Protein AF-A0A4Q3VPM2-F1 (afdb_monomer)

Radius of gyration: 25.71 Å; Cα contacts (8 Å, |Δi|>4): 89; chains: 1; bounding box: 52×63×70 Å

Mean predicted aligned error: 18.0 Å

Sequence (178 aa):
MMRRLIILLISFMPALHLSAQALEKSLLWKISGNGLPKPSYIYGTVHAACEVSLEPGTNNAIGQTDRLYLELDMDDPNMQSTLMAGMNMKDGKTMQQLVSPEDFTIAEIGWIGEKANRAVSTDFWERPTPKRASNNGHAPREVWDLVKAACKRADISLSEMARRAGEHVPAEGYNPHT

pLDDT: mean 70.25, std 16.49, range [37.97, 95.5]

Foldseek 3Di:
DVVVVVVVVVVPPPPPPPPPPPDPDAQKDWADDPPDPDIDIGGHDDDPPDDDDDDPVVVVNVVVDPDDDHPADPVPPCRVVVVVVVPADPPNDDVPNVDDPVVVLLVLCALLSLLLCQLPDPCNVVDDDPDHDDDDDDRDPVSVVVLVVVCVVVVHDPQVSCVSSVHDADPVGDDPVD

Nearest PDB structures (foldseek):
  8qem-assembly1_S  TM=1.731E-01  e=5.626E+00  Staphylococcus phage 812
  7pub-assembly1_DA  TM=1.486E-01  e=8.702E+00  Trypanosoma brucei brucei

Structure (mmCIF, N/CA/C/O backbone):
data_AF-A0A4Q3VPM2-F1
#
_entry.id   AF-A0A4Q3VPM2-F1
#
loop_
_atom_site.group_PDB
_atom_site.id
_atom_site.type_symbol
_atom_site.label_atom_id
_atom_site.label_alt_id
_atom_site.label_comp_id
_atom_site.label_asym_id
_atom_site.label_entity_id
_atom_site.label_seq_id
_atom_site.pdbx_PDB_ins_code
_atom_site.Cartn_x
_atom_site.Cartn_y
_atom_site.Cartn_z
_atom_site.occupancy
_atom_site.B_iso_or_equiv
_atom_site.auth_seq_id
_atom_site.auth_comp_id
_atom_site.auth_asym_id
_atom_site.auth_atom_id
_atom_site.pdbx_PDB_model_num
ATOM 1 N N . MET A 1 1 ? -3.427 50.548 41.165 1.00 60.59 1 MET A N 1
ATOM 2 C CA . MET A 1 1 ? -2.818 49.220 41.419 1.00 60.59 1 MET A CA 1
ATOM 3 C C . MET A 1 1 ? -3.363 48.120 40.501 1.00 60.59 1 MET A C 1
ATOM 5 O O . MET A 1 1 ? -2.560 47.440 39.881 1.00 60.59 1 MET A O 1
ATOM 9 N N . MET A 1 2 ? -4.684 47.998 40.314 1.00 59.81 2 MET A N 1
ATOM 10 C CA . MET A 1 2 ? -5.317 46.926 39.512 1.00 59.81 2 MET A CA 1
ATOM 11 C C . MET A 1 2 ? -4.882 46.844 38.032 1.00 59.81 2 MET A C 1
ATOM 13 O O . MET A 1 2 ? -4.703 45.752 37.508 1.00 59.81 2 MET A O 1
ATOM 17 N N . ARG A 1 3 ? -4.597 47.975 37.369 1.00 54.88 3 ARG A N 1
ATOM 18 C CA . ARG A 1 3 ? -4.106 48.003 35.972 1.00 54.88 3 ARG A CA 1
ATOM 19 C C . ARG A 1 3 ? -2.723 47.357 35.778 1.00 54.88 3 ARG A C 1
ATOM 21 O O . ARG A 1 3 ? -2.449 46.838 34.705 1.00 54.88 3 ARG A O 1
ATOM 28 N N . ARG A 1 4 ? -1.867 47.371 36.811 1.00 57.16 4 ARG A N 1
ATOM 29 C CA . ARG A 1 4 ? -0.537 46.732 36.774 1.00 57.16 4 ARG A CA 1
ATOM 30 C C . ARG A 1 4 ? -0.622 45.219 37.007 1.00 57.16 4 ARG A C 1
ATOM 32 O O . ARG A 1 4 ? 0.198 44.500 36.456 1.00 57.16 4 ARG A O 1
ATOM 39 N N . LEU A 1 5 ? -1.636 44.742 37.742 1.00 60.94 5 LEU A N 1
ATOM 40 C CA . LEU A 1 5 ? -1.889 43.306 37.922 1.00 60.94 5 LEU A CA 1
ATOM 41 C C . LEU A 1 5 ? -2.396 42.631 36.640 1.00 60.94 5 LEU A C 1
ATOM 43 O O . LEU A 1 5 ? -1.989 41.513 36.355 1.00 60.94 5 LEU A O 1
ATOM 47 N N . ILE A 1 6 ? -3.228 43.309 35.843 1.00 65.38 6 ILE A N 1
ATOM 48 C CA . ILE A 1 6 ? -3.757 42.750 34.584 1.00 65.38 6 ILE A CA 1
ATOM 49 C C . ILE A 1 6 ? -2.634 42.534 33.556 1.00 65.38 6 ILE A C 1
ATOM 51 O O . ILE A 1 6 ? -2.590 41.500 32.898 1.00 65.38 6 ILE A O 1
ATOM 55 N N . ILE A 1 7 ? -1.685 43.471 33.460 1.00 65.50 7 ILE A N 1
ATOM 56 C CA . ILE A 1 7 ? -0.528 43.351 32.556 1.00 65.50 7 ILE A CA 1
ATOM 57 C C . ILE A 1 7 ? 0.388 42.194 32.990 1.00 65.50 7 ILE A C 1
ATOM 59 O O . ILE A 1 7 ? 0.900 41.464 32.147 1.00 65.50 7 ILE A O 1
ATOM 63 N N . LEU A 1 8 ? 0.537 41.978 34.301 1.00 62.38 8 LEU A N 1
ATOM 64 C CA . LEU A 1 8 ? 1.325 40.875 34.860 1.00 62.38 8 LEU A CA 1
ATOM 65 C C . LEU A 1 8 ? 0.671 39.503 34.612 1.00 62.38 8 LEU A C 1
ATOM 67 O O . LEU A 1 8 ? 1.372 38.540 34.323 1.00 62.38 8 LEU A O 1
ATOM 71 N N . LEU A 1 9 ? -0.663 39.429 34.651 1.00 61.06 9 LEU A N 1
ATOM 72 C CA . LEU A 1 9 ? -1.438 38.217 34.353 1.00 61.06 9 LEU A CA 1
ATOM 73 C C . LEU A 1 9 ? -1.416 37.838 32.864 1.00 61.06 9 LEU A C 1
ATOM 75 O O . LEU A 1 9 ? -1.340 36.657 32.544 1.00 61.06 9 LEU A O 1
ATOM 79 N N . ILE A 1 10 ? -1.425 38.819 31.957 1.00 63.47 10 ILE A N 1
ATOM 80 C CA . ILE A 1 10 ? -1.312 38.575 3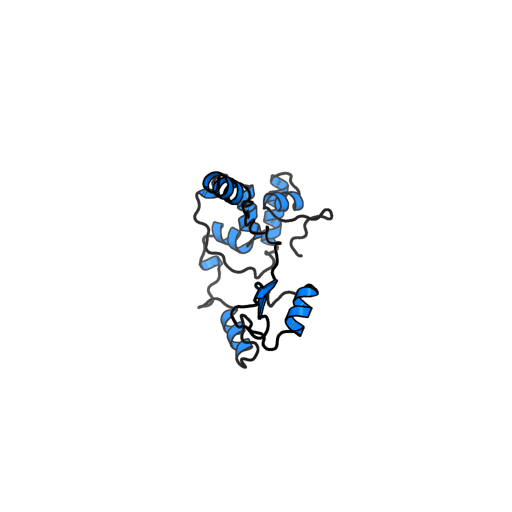0.508 1.00 63.47 10 ILE A CA 1
ATOM 81 C C . ILE A 1 10 ? 0.131 38.209 30.128 1.00 63.47 10 ILE A C 1
ATOM 83 O O . ILE A 1 10 ? 0.347 37.363 29.266 1.00 63.47 10 ILE A O 1
ATOM 87 N N . SER A 1 11 ? 1.126 38.778 30.818 1.00 61.31 11 SER A N 1
ATOM 88 C CA . SER A 1 11 ? 2.545 38.442 30.625 1.00 61.31 11 SER A CA 1
ATOM 89 C C . SER A 1 11 ? 2.927 37.045 31.132 1.00 61.31 11 SER A C 1
ATOM 91 O O . SER A 1 11 ? 3.987 36.549 30.755 1.00 61.31 11 SER A O 1
ATOM 93 N N . PHE A 1 12 ? 2.107 36.427 31.988 1.00 58.53 12 PHE A N 1
ATOM 94 C CA . PHE A 1 12 ? 2.332 35.079 32.519 1.00 58.53 12 PHE A CA 1
ATOM 95 C C . PHE A 1 12 ? 1.491 34.013 31.806 1.00 58.53 12 PHE A C 1
ATOM 97 O O . PHE A 1 12 ? 1.414 32.882 32.276 1.00 58.53 12 PHE A O 1
ATOM 104 N N . MET A 1 13 ? 0.844 34.350 30.685 1.00 63.91 13 MET A N 1
ATOM 105 C CA . MET A 1 13 ? 0.202 33.359 29.830 1.00 63.91 13 MET A CA 1
ATOM 106 C C . MET A 1 13 ? 1.310 32.723 28.976 1.00 63.91 13 MET A C 1
ATOM 108 O O . MET A 1 13 ? 1.825 33.389 28.074 1.00 63.91 13 MET A O 1
ATOM 112 N N . PRO A 1 14 ? 1.752 31.482 29.261 1.00 61.66 14 PRO A N 1
ATOM 113 C CA . PRO A 1 14 ? 2.753 30.851 28.423 1.00 61.66 14 PRO A CA 1
ATOM 114 C C . PRO A 1 14 ? 2.133 30.705 27.039 1.00 61.66 14 PRO A C 1
ATOM 116 O O . PRO A 1 14 ? 1.008 30.216 26.911 1.00 61.66 14 PRO A O 1
ATOM 119 N N . ALA A 1 15 ? 2.852 31.154 26.012 1.00 63.66 15 ALA A N 1
ATOM 120 C CA . ALA A 1 15 ? 2.525 30.833 24.638 1.00 63.66 15 ALA A CA 1
ATOM 121 C C . ALA A 1 15 ? 2.447 29.306 24.546 1.00 63.66 15 ALA A C 1
ATOM 123 O O . ALA A 1 15 ? 3.466 28.615 24.560 1.00 63.66 15 ALA A O 1
ATOM 124 N N . LEU A 1 16 ? 1.225 28.774 24.531 1.00 63.16 16 LEU A N 1
ATOM 125 C CA . LEU A 1 16 ? 0.964 27.391 24.184 1.00 63.16 16 LEU A CA 1
ATOM 126 C C . LEU A 1 16 ? 1.346 27.267 22.714 1.00 63.16 16 LEU A C 1
ATOM 128 O O . LEU A 1 16 ? 0.527 27.441 21.816 1.00 63.16 16 LEU A O 1
ATOM 132 N N . HIS A 1 17 ? 2.631 27.031 22.472 1.00 61.31 17 HIS A N 1
ATOM 133 C CA . HIS A 1 17 ? 3.111 26.535 21.205 1.00 61.31 17 HIS A CA 1
ATOM 134 C C . HIS A 1 17 ? 2.438 25.177 21.017 1.00 61.31 17 HIS A C 1
ATOM 136 O O . HIS A 1 17 ? 2.903 24.166 21.543 1.00 61.31 17 HIS A O 1
ATOM 142 N N . LEU A 1 18 ? 1.314 25.160 20.292 1.00 62.06 18 LEU A N 1
ATOM 143 C CA . LEU A 1 18 ? 0.812 23.959 19.638 1.00 62.06 18 LEU A CA 1
ATOM 144 C C . LEU A 1 18 ? 1.898 23.535 18.642 1.00 62.06 18 LEU A C 1
ATOM 146 O O . LEU A 1 18 ? 1.861 23.872 17.462 1.00 62.06 18 LEU A O 1
ATOM 150 N N . SER A 1 19 ? 2.922 22.841 19.133 1.00 62.88 19 SER A N 1
ATOM 151 C CA . SER A 1 19 ? 3.743 22.018 18.263 1.00 62.88 19 SER A CA 1
ATOM 152 C C . SER A 1 19 ? 2.823 20.910 17.791 1.00 62.88 19 SER A C 1
ATOM 154 O O . SER A 1 19 ? 2.450 20.035 18.573 1.00 62.88 19 SER A O 1
ATOM 156 N N . ALA A 1 20 ? 2.407 20.978 16.528 1.00 62.12 20 ALA A N 1
ATOM 157 C CA . ALA A 1 20 ? 1.919 19.794 15.846 1.00 62.12 20 ALA A CA 1
ATOM 158 C C . ALA A 1 20 ? 3.005 18.728 16.034 1.00 62.12 20 ALA A C 1
ATOM 160 O O . ALA A 1 20 ? 4.147 18.934 15.619 1.00 62.12 20 ALA A O 1
ATOM 161 N N . GLN A 1 21 ? 2.693 17.663 16.776 1.00 67.44 21 GLN A N 1
ATOM 162 C CA . GLN A 1 21 ? 3.666 16.609 17.029 1.00 67.44 21 GLN A CA 1
ATOM 163 C C . GLN A 1 21 ? 4.124 16.064 15.679 1.00 67.44 21 GLN A C 1
ATOM 165 O O . GLN A 1 21 ? 3.293 15.788 14.811 1.00 67.44 21 GLN A O 1
ATOM 170 N N . ALA A 1 22 ? 5.441 15.960 15.495 1.00 65.06 22 ALA A N 1
ATOM 171 C CA . ALA A 1 22 ? 5.996 15.282 14.338 1.00 65.06 22 ALA A CA 1
ATOM 172 C C . ALA A 1 22 ? 5.425 13.863 14.336 1.00 65.06 22 ALA A C 1
ATOM 174 O O . ALA A 1 22 ? 5.635 13.092 15.271 1.00 65.06 22 ALA A O 1
ATOM 175 N N . LEU A 1 23 ? 4.605 13.582 13.334 1.00 66.31 23 LEU A N 1
ATOM 176 C CA . LEU A 1 23 ? 3.837 12.357 13.273 1.00 66.31 23 LEU A CA 1
ATOM 177 C C . LEU A 1 23 ? 4.751 11.269 12.716 1.00 66.31 23 LEU A C 1
ATOM 179 O O . LEU A 1 23 ? 5.306 11.417 11.624 1.00 66.31 23 LEU A O 1
ATOM 183 N N . GLU A 1 24 ? 4.933 10.205 13.492 1.00 67.75 24 GLU A N 1
ATOM 184 C CA . GLU A 1 24 ? 5.650 9.003 13.065 1.00 67.75 24 GLU A CA 1
ATOM 185 C C . GLU A 1 24 ? 5.057 8.478 11.747 1.00 67.75 24 GLU A C 1
ATOM 187 O O . GLU A 1 24 ? 3.841 8.521 11.525 1.00 67.75 24 GLU A O 1
ATOM 192 N N . LYS A 1 25 ? 5.916 7.981 10.848 1.00 76.31 25 LYS A N 1
ATOM 193 C CA . LYS A 1 25 ? 5.468 7.397 9.577 1.00 76.31 25 LYS A CA 1
ATOM 194 C C . LYS A 1 25 ? 4.753 6.077 9.871 1.00 76.31 25 LYS A C 1
ATOM 196 O O . LYS A 1 25 ? 5.404 5.065 10.100 1.00 76.31 25 LYS A O 1
ATOM 201 N N . SER A 1 26 ? 3.423 6.091 9.844 1.00 84.44 26 SER A N 1
ATOM 202 C CA . SER A 1 26 ? 2.579 4.913 10.064 1.00 84.44 26 SER A CA 1
ATOM 203 C C . SER A 1 26 ? 1.630 4.681 8.891 1.00 84.44 26 SER A C 1
ATOM 205 O O . SER A 1 26 ? 1.080 5.627 8.320 1.00 84.44 26 SER A O 1
ATOM 207 N N . LEU A 1 27 ? 1.406 3.408 8.560 1.00 88.44 27 LEU A N 1
ATOM 208 C CA . LEU A 1 27 ? 0.346 2.986 7.640 1.00 88.44 27 LEU A CA 1
ATOM 209 C C . LEU A 1 27 ? -1.014 2.875 8.341 1.00 88.44 27 LEU A C 1
ATOM 211 O O . LEU A 1 27 ? -2.034 2.953 7.668 1.00 88.44 27 LEU A O 1
ATOM 215 N N . LEU A 1 28 ? -1.037 2.714 9.668 1.00 91.81 28 LEU A N 1
ATOM 216 C CA . LEU A 1 28 ? -2.253 2.560 10.465 1.00 91.81 28 LEU A CA 1
ATOM 217 C C . LEU A 1 28 ? -2.580 3.845 11.230 1.00 91.81 28 LEU A C 1
ATOM 219 O O . LEU A 1 28 ? -1.755 4.360 11.989 1.00 91.81 28 LEU A O 1
ATOM 223 N N . TRP A 1 29 ? -3.824 4.291 11.093 1.00 92.75 29 TRP A N 1
ATOM 224 C CA . TRP A 1 29 ? -4.365 5.493 11.713 1.00 92.75 29 TRP A CA 1
ATOM 225 C C . TRP A 1 29 ? -5.618 5.168 12.509 1.00 92.75 29 TRP A C 1
ATOM 227 O O . TRP A 1 29 ? -6.553 4.568 11.985 1.00 92.75 29 TRP A O 1
ATOM 237 N N . LYS A 1 30 ? -5.661 5.599 13.771 1.00 92.94 30 LYS A N 1
ATOM 238 C CA . LYS A 1 30 ? -6.845 5.486 14.627 1.00 92.94 30 LYS A CA 1
ATOM 239 C C . LYS A 1 30 ? -7.651 6.781 14.587 1.00 92.94 30 LYS A C 1
ATOM 241 O O . LYS A 1 30 ? -7.119 7.856 14.844 1.00 92.94 30 LYS A O 1
ATOM 246 N N . ILE A 1 31 ? -8.947 6.657 14.342 1.00 93.38 31 ILE A N 1
ATOM 247 C CA . ILE A 1 31 ? -9.928 7.739 14.342 1.00 93.38 31 ILE A CA 1
ATOM 248 C C . ILE A 1 31 ? -10.845 7.541 15.548 1.00 93.38 31 ILE A C 1
ATOM 250 O O . ILE A 1 31 ? -11.436 6.479 15.728 1.00 93.38 31 ILE A O 1
ATOM 254 N N . SER A 1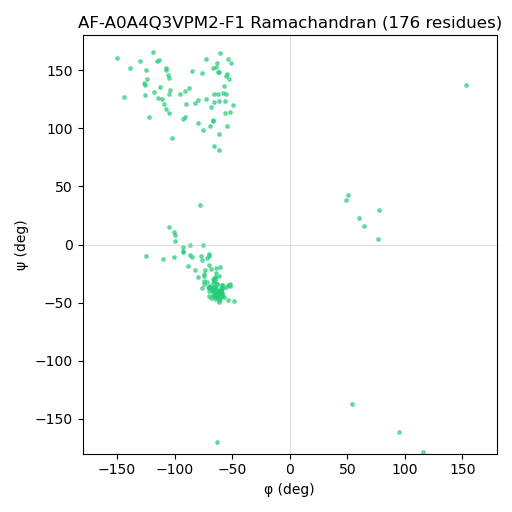 32 ? -10.965 8.557 16.397 1.00 94.12 32 SER A N 1
ATOM 255 C CA . SER A 1 32 ? -11.822 8.530 17.587 1.00 94.12 32 SER A CA 1
ATOM 256 C C . SER A 1 32 ? -12.331 9.928 17.927 1.00 94.12 32 SER A C 1
ATOM 258 O O . SER A 1 32 ? -11.722 10.914 17.521 1.00 94.12 32 SER A O 1
ATOM 260 N N . GLY A 1 33 ? -13.409 10.021 18.708 1.00 94.44 33 GLY A N 1
ATOM 261 C CA . GLY A 1 33 ? -14.046 11.295 19.061 1.00 94.44 33 GLY A CA 1
ATOM 262 C C . GLY A 1 33 ? -15.207 11.651 18.130 1.00 94.44 33 GLY A C 1
ATOM 263 O O . GLY A 1 33 ? -15.767 10.774 17.485 1.00 94.44 33 GLY A O 1
ATOM 264 N N . ASN A 1 34 ? -15.609 12.927 18.096 1.00 93.19 34 ASN A N 1
ATOM 265 C CA . ASN A 1 34 ? -16.728 13.437 17.281 1.00 93.19 34 ASN A CA 1
ATOM 266 C C . ASN A 1 34 ? -18.035 12.614 17.396 1.00 93.19 34 ASN A C 1
ATOM 268 O O . ASN A 1 34 ? -18.722 12.372 16.407 1.00 93.19 34 ASN A O 1
ATOM 272 N N . GLY A 1 35 ? -18.352 12.125 18.600 1.00 94.56 35 GLY A N 1
ATOM 273 C CA . GLY A 1 35 ? -19.543 11.301 18.845 1.00 94.56 35 GLY A CA 1
ATOM 274 C C . GLY A 1 35 ? -19.437 9.839 18.391 1.00 94.56 35 GLY A C 1
ATOM 275 O O . GLY A 1 35 ? -20.419 9.110 18.504 1.00 94.56 35 GLY A O 1
ATOM 276 N N . LEU A 1 36 ? -18.272 9.382 17.913 1.00 92.62 36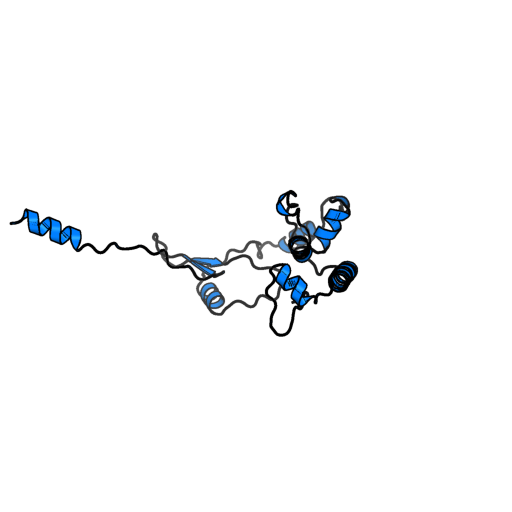 LEU A N 1
ATOM 277 C CA . LEU A 1 36 ? -18.050 7.974 17.584 1.00 92.62 36 LEU A CA 1
ATOM 278 C C . LEU A 1 36 ? -18.096 7.106 18.858 1.00 92.62 36 LEU A C 1
ATOM 280 O O . LEU A 1 36 ? -17.296 7.335 19.770 1.00 92.62 36 LEU A O 1
ATOM 284 N N . PRO A 1 37 ? -18.977 6.087 18.929 1.00 92.62 37 PRO A N 1
ATOM 285 C CA . PRO A 1 37 ? -19.097 5.218 20.103 1.00 92.62 37 PRO A CA 1
ATOM 286 C C . PRO A 1 37 ? -17.934 4.220 20.236 1.00 92.62 37 PRO A C 1
ATOM 288 O O . PRO A 1 37 ? -17.666 3.724 21.327 1.00 92.62 37 PRO A O 1
ATOM 291 N N . LYS A 1 38 ? -17.238 3.927 19.131 1.00 93.44 38 LYS A N 1
ATOM 292 C CA . LYS A 1 38 ? -16.033 3.092 19.056 1.00 93.44 38 LYS A CA 1
ATOM 293 C C . LYS A 1 38 ? -15.028 3.736 18.094 1.00 93.44 38 LYS A C 1
ATOM 295 O O . LYS A 1 38 ? -15.451 4.445 17.178 1.00 93.44 38 LYS A O 1
ATOM 300 N N . PRO A 1 39 ? -13.715 3.514 18.273 1.00 94.88 39 PRO A N 1
ATOM 301 C CA . PRO A 1 39 ? -12.734 3.980 17.306 1.00 94.88 39 PRO A CA 1
ATOM 302 C C . PRO A 1 39 ? -12.914 3.290 15.949 1.00 94.88 39 PRO A C 1
ATOM 304 O O . PRO A 1 39 ? -13.381 2.157 15.872 1.00 94.88 39 PRO A O 1
ATOM 307 N N . SER A 1 40 ? -12.512 3.977 14.887 1.00 95.50 40 SER A N 1
ATOM 308 C CA . SER A 1 40 ? -12.339 3.419 13.543 1.00 95.50 40 SER A CA 1
ATOM 309 C C . SER A 1 40 ? -10.864 3.453 13.166 1.00 95.50 40 SER A C 1
ATOM 311 O O . SER A 1 40 ? -10.098 4.230 13.738 1.00 95.50 40 SER A O 1
ATOM 313 N N . TYR A 1 41 ? -10.462 2.631 12.206 1.00 95.19 41 TYR A N 1
ATOM 314 C CA . TYR A 1 41 ? -9.078 2.560 11.757 1.00 95.19 41 TYR A CA 1
ATOM 315 C C . TYR A 1 41 ? -9.010 2.734 10.241 1.00 95.19 41 TYR A C 1
ATOM 317 O O . TYR A 1 41 ? -9.846 2.194 9.522 1.00 95.19 41 TYR A O 1
ATOM 325 N N . ILE A 1 42 ? -8.024 3.493 9.766 1.00 93.38 42 ILE A N 1
ATOM 326 C CA . ILE A 1 42 ? -7.657 3.562 8.349 1.00 93.38 42 ILE A CA 1
ATOM 327 C C . ILE A 1 42 ? -6.263 2.978 8.220 1.00 93.38 42 ILE A C 1
ATOM 329 O O . ILE A 1 42 ? -5.336 3.411 8.904 1.00 93.38 42 ILE A O 1
ATOM 333 N N . TYR A 1 43 ? -6.134 1.995 7.343 1.00 91.31 43 TYR A N 1
ATOM 334 C CA . TYR A 1 43 ? -4.852 1.451 6.937 1.00 91.31 43 TYR A CA 1
ATOM 335 C C . TYR A 1 43 ? -4.544 1.911 5.509 1.00 91.31 43 TYR A C 1
ATOM 337 O O . TYR A 1 43 ? -5.464 2.204 4.745 1.00 91.31 43 TYR A O 1
ATOM 345 N N . GLY A 1 44 ? -3.261 2.019 5.166 1.00 86.81 44 GLY A N 1
ATOM 346 C CA . GLY A 1 44 ? -2.819 2.293 3.799 1.00 86.81 44 GLY A CA 1
ATOM 347 C C . GLY A 1 44 ? -3.210 1.189 2.809 1.00 86.81 44 GLY A C 1
ATOM 348 O O . GLY A 1 44 ? -3.964 0.271 3.123 1.00 86.81 44 GLY A O 1
ATOM 349 N N . THR A 1 45 ? -2.673 1.263 1.595 1.00 83.38 45 THR A N 1
ATOM 350 C CA . THR A 1 45 ? -2.940 0.247 0.574 1.00 83.38 45 THR A CA 1
ATOM 351 C C . THR A 1 45 ? -2.135 -1.020 0.855 1.00 83.38 45 THR A C 1
ATOM 353 O O . THR A 1 45 ? -1.014 -0.966 1.369 1.00 83.38 45 THR A O 1
ATOM 356 N N . VAL A 1 46 ? -2.698 -2.173 0.497 1.00 79.19 46 VAL A N 1
ATOM 357 C CA . VAL A 1 46 ? -2.008 -3.462 0.576 1.00 79.19 46 VAL A CA 1
ATOM 358 C C . VAL A 1 46 ? -2.056 -4.147 -0.784 1.00 79.19 46 VAL A C 1
ATOM 360 O O . VAL A 1 46 ? -3.075 -4.125 -1.469 1.00 79.19 46 VAL A O 1
ATOM 363 N N . HIS A 1 47 ? -0.940 -4.735 -1.206 1.00 77.88 47 HIS A N 1
ATOM 364 C CA . HIS A 1 47 ? -0.872 -5.431 -2.486 1.00 77.88 47 HIS A CA 1
ATOM 365 C C . HIS A 1 47 ? -1.488 -6.825 -2.352 1.00 77.88 47 HIS A C 1
ATOM 367 O O . HIS A 1 47 ? -1.038 -7.626 -1.537 1.00 77.88 47 HIS A O 1
ATOM 373 N N . ALA A 1 48 ? -2.480 -7.136 -3.188 1.00 66.88 48 ALA A N 1
ATOM 374 C CA . ALA A 1 48 ? -3.201 -8.410 -3.136 1.00 66.88 48 ALA A CA 1
ATOM 375 C C . ALA A 1 48 ? -2.329 -9.647 -3.446 1.00 66.88 48 ALA A C 1
ATOM 377 O O . ALA A 1 48 ? -2.665 -10.749 -3.029 1.00 66.88 48 ALA A O 1
ATOM 378 N N . ALA A 1 49 ? -1.225 -9.479 -4.183 1.00 58.81 49 ALA A N 1
ATOM 379 C CA . ALA A 1 49 ? -0.363 -10.573 -4.648 1.00 58.81 49 ALA A CA 1
ATOM 380 C C . ALA A 1 49 ? 0.904 -10.788 -3.795 1.00 58.81 49 ALA A C 1
ATOM 382 O O . ALA A 1 49 ? 1.790 -11.540 -4.199 1.00 58.81 49 ALA A O 1
ATOM 383 N N . CYS A 1 50 ? 1.021 -10.113 -2.650 1.00 59.94 50 CYS A N 1
ATOM 384 C CA . CYS A 1 50 ? 2.188 -10.203 -1.774 1.00 59.94 50 CYS A CA 1
ATOM 385 C C . CYS A 1 50 ? 1.858 -10.995 -0.506 1.00 59.94 50 CYS A C 1
ATOM 387 O O . CYS A 1 50 ? 0.734 -10.947 -0.010 1.00 59.94 50 CYS A O 1
ATOM 389 N N . GLU A 1 51 ? 2.853 -11.678 0.063 1.00 62.94 51 GLU A N 1
ATOM 390 C CA . GLU A 1 51 ? 2.757 -12.143 1.447 1.00 62.94 51 GLU A CA 1
ATOM 391 C C . GLU A 1 51 ? 2.755 -10.918 2.366 1.00 62.94 51 GLU A C 1
ATOM 393 O O . GLU A 1 51 ? 3.760 -10.221 2.513 1.00 62.94 51 GLU A O 1
ATOM 398 N N . VAL A 1 52 ? 1.597 -10.611 2.947 1.00 68.69 52 VAL A N 1
ATOM 399 C CA . VAL A 1 52 ? 1.446 -9.460 3.837 1.00 68.69 52 VAL A CA 1
ATOM 400 C C . VAL A 1 52 ? 1.685 -9.910 5.274 1.00 68.69 52 VAL A C 1
ATOM 402 O O . VAL A 1 52 ? 0.833 -10.556 5.882 1.00 68.69 52 VAL A O 1
ATOM 405 N N . SER A 1 53 ? 2.824 -9.516 5.843 1.00 79.44 53 SER A N 1
ATOM 406 C CA . SER A 1 53 ? 3.035 -9.564 7.291 1.00 79.44 53 SER A CA 1
ATOM 407 C C . SER A 1 53 ? 2.609 -8.232 7.904 1.00 79.44 53 SER A C 1
ATOM 409 O O . SER A 1 53 ? 3.236 -7.198 7.672 1.00 79.44 53 SER A O 1
ATOM 411 N N . LEU A 1 54 ? 1.506 -8.238 8.653 1.00 86.25 54 LEU A N 1
ATOM 412 C CA . LEU A 1 54 ? 1.013 -7.052 9.348 1.00 86.25 54 LEU A CA 1
ATOM 413 C C . LEU A 1 54 ? 1.662 -6.930 10.728 1.00 86.25 54 LEU A C 1
ATOM 415 O O . LEU A 1 54 ? 1.690 -7.888 11.501 1.00 86.25 54 LEU A O 1
ATOM 419 N N . GLU A 1 55 ? 2.111 -5.720 11.061 1.00 88.19 55 GLU A N 1
ATOM 420 C CA . GLU A 1 55 ? 2.625 -5.392 12.393 1.00 88.19 55 GLU A CA 1
ATOM 421 C C . GLU A 1 55 ? 1.600 -5.732 13.496 1.00 88.19 55 GLU A C 1
ATOM 423 O O . GLU A 1 55 ? 0.390 -5.558 13.286 1.00 88.19 55 GLU A O 1
ATOM 428 N N . PRO A 1 56 ? 2.033 -6.141 14.706 1.00 91.50 56 PRO A N 1
ATOM 429 C CA . PRO A 1 56 ? 1.132 -6.539 15.790 1.00 91.50 56 PRO A CA 1
ATOM 430 C C . PRO A 1 56 ? 0.058 -5.498 16.134 1.00 91.50 56 PRO A C 1
ATOM 432 O O . PRO A 1 56 ? -1.075 -5.859 16.449 1.00 91.50 56 PRO A O 1
ATOM 435 N N . GLY A 1 57 ? 0.385 -4.203 16.031 1.00 90.94 57 GLY A N 1
ATOM 436 C CA . GLY A 1 57 ? -0.576 -3.115 16.242 1.00 90.94 57 GLY A CA 1
ATOM 437 C C . GLY A 1 57 ? -1.715 -3.107 15.217 1.00 90.94 57 GLY A C 1
ATOM 438 O O . GLY A 1 57 ? -2.868 -2.877 15.580 1.00 90.94 57 GLY A O 1
ATOM 439 N N . THR A 1 58 ? -1.415 -3.435 13.959 1.00 92.38 58 THR A N 1
ATOM 440 C CA . THR A 1 58 ? -2.417 -3.564 12.891 1.00 92.38 58 THR A CA 1
ATOM 441 C C . THR A 1 58 ? -3.294 -4.786 13.118 1.00 92.38 58 THR A C 1
ATOM 443 O O . THR A 1 58 ? -4.515 -4.669 13.068 1.00 92.38 58 THR A O 1
ATOM 446 N N . ASN A 1 59 ? -2.704 -5.931 13.476 1.00 92.19 59 ASN A N 1
ATOM 447 C CA . ASN A 1 59 ? -3.475 -7.130 13.819 1.00 92.19 59 ASN A CA 1
ATOM 448 C C . ASN A 1 59 ? -4.414 -6.895 15.012 1.00 92.19 59 ASN A C 1
ATOM 450 O O . ASN A 1 59 ? -5.560 -7.341 14.998 1.00 92.19 59 ASN A O 1
ATOM 454 N N . ASN A 1 60 ? -3.967 -6.146 16.025 1.00 94.25 60 ASN A N 1
ATOM 455 C CA . ASN A 1 60 ? -4.815 -5.769 17.154 1.00 94.25 60 ASN A CA 1
ATOM 456 C C . ASN A 1 60 ? -5.988 -4.873 16.724 1.00 94.25 60 ASN A C 1
ATOM 458 O O . ASN A 1 60 ? -7.124 -5.126 17.121 1.00 94.25 60 ASN A O 1
ATOM 462 N N . ALA A 1 61 ? -5.730 -3.866 15.884 1.00 93.75 61 ALA A N 1
ATOM 463 C CA . ALA A 1 61 ? -6.767 -2.980 15.361 1.00 93.75 61 ALA A CA 1
ATOM 464 C C . ALA A 1 61 ? -7.800 -3.734 14.510 1.00 93.75 61 ALA A C 1
ATOM 466 O O . ALA A 1 61 ? -9.001 -3.508 14.666 1.00 93.75 61 ALA A O 1
ATOM 467 N N . ILE A 1 62 ? -7.355 -4.677 13.674 1.00 92.25 62 ILE A N 1
ATOM 468 C CA . ILE A 1 62 ? -8.241 -5.569 12.914 1.00 92.25 62 ILE A CA 1
ATOM 469 C C . ILE A 1 62 ? -9.097 -6.404 13.874 1.00 92.25 62 ILE A C 1
ATOM 471 O O . ILE A 1 62 ? -10.313 -6.440 13.725 1.00 92.25 62 ILE A O 1
ATOM 475 N N . GLY A 1 63 ? -8.501 -6.999 14.913 1.00 92.62 63 GLY A N 1
ATOM 476 C CA . GLY A 1 63 ? -9.229 -7.811 15.897 1.00 92.62 63 GLY A CA 1
ATOM 477 C C . GLY A 1 63 ? -10.263 -7.046 16.739 1.00 92.62 63 GLY A C 1
ATOM 478 O O . GLY A 1 63 ? -11.165 -7.659 17.302 1.00 92.62 63 GLY A O 1
ATOM 479 N N . GLN A 1 64 ? -10.157 -5.718 16.830 1.00 92.12 64 GLN A N 1
ATOM 480 C CA . GLN A 1 64 ? -11.129 -4.847 17.509 1.00 92.12 64 GLN A CA 1
ATOM 481 C C . GLN A 1 64 ? -12.207 -4.286 16.569 1.00 92.12 64 GLN A C 1
ATOM 483 O O . GLN A 1 64 ? -13.109 -3.577 17.021 1.00 92.12 64 GLN A O 1
ATOM 488 N N . THR A 1 65 ? -12.082 -4.540 15.268 1.00 93.75 65 THR A N 1
ATOM 489 C CA . THR A 1 65 ? -12.922 -3.943 14.235 1.00 93.75 65 THR A CA 1
ATOM 490 C C . THR A 1 65 ? -14.144 -4.820 13.979 1.00 93.75 65 THR A C 1
ATOM 492 O O . THR A 1 65 ? -14.019 -5.970 13.575 1.00 93.75 65 THR A O 1
ATOM 495 N N . ASP A 1 66 ? -15.343 -4.264 14.173 1.00 94.06 66 ASP A N 1
ATOM 496 C CA . ASP A 1 66 ? -16.595 -5.000 13.936 1.00 94.06 66 ASP A CA 1
ATOM 497 C C . ASP A 1 66 ? -16.906 -5.174 12.434 1.00 94.06 66 ASP A C 1
ATOM 499 O O . ASP A 1 66 ? -17.652 -6.073 12.050 1.00 94.06 66 ASP A O 1
ATOM 503 N N . ARG A 1 67 ? -16.398 -4.272 11.578 1.00 91.38 67 ARG A N 1
ATOM 504 C CA . ARG A 1 67 ? -16.629 -4.264 10.123 1.00 91.38 67 ARG A CA 1
ATOM 505 C C . ARG A 1 67 ? -15.390 -3.802 9.369 1.00 91.38 67 ARG A C 1
ATOM 507 O O . ARG A 1 67 ? -14.889 -2.712 9.635 1.00 91.38 67 ARG A O 1
ATOM 514 N N . LEU A 1 68 ? -14.959 -4.601 8.400 1.00 89.94 68 LEU A N 1
ATOM 515 C CA . LEU A 1 68 ? -13.826 -4.318 7.526 1.00 89.94 68 LEU A CA 1
ATOM 516 C C . LEU A 1 68 ? -14.332 -3.884 6.145 1.00 89.94 68 LEU A C 1
ATOM 518 O O . LEU A 1 68 ? -15.202 -4.537 5.580 1.00 89.94 68 LEU A O 1
ATOM 522 N N . TYR A 1 69 ? -13.773 -2.800 5.611 1.00 90.31 69 TYR A N 1
ATOM 523 C CA . TYR A 1 69 ? -13.990 -2.363 4.232 1.00 90.31 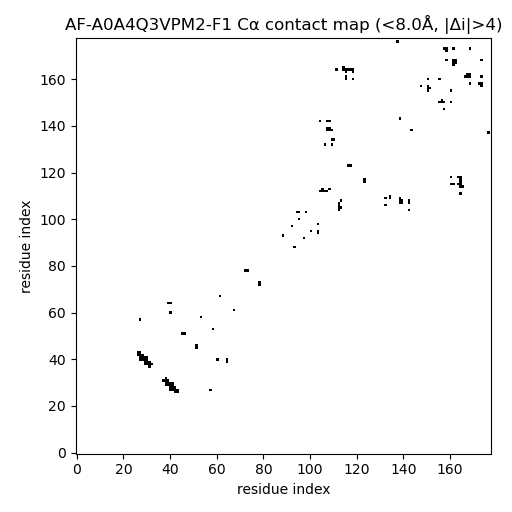69 TYR A CA 1
ATOM 524 C C . TYR A 1 69 ? -12.653 -2.403 3.502 1.00 90.31 69 TYR A C 1
ATOM 526 O O . TYR A 1 69 ? -11.658 -1.890 4.014 1.00 90.31 69 TYR A O 1
ATOM 534 N N . LEU A 1 70 ? -12.642 -3.019 2.325 1.00 88.25 70 LEU A N 1
ATOM 535 C CA . LEU A 1 70 ? -11.459 -3.201 1.491 1.00 88.25 70 LEU A CA 1
ATOM 536 C C . LEU A 1 70 ? -11.651 -2.495 0.145 1.00 88.25 70 LEU A C 1
ATOM 538 O O . LEU A 1 70 ? -12.764 -2.125 -0.223 1.00 88.25 70 LEU A O 1
ATOM 542 N N . GLU A 1 71 ? -10.557 -2.315 -0.596 1.00 84.00 71 GLU A N 1
ATOM 543 C CA . GLU A 1 71 ? -10.598 -1.763 -1.960 1.00 84.00 71 GLU A CA 1
ATOM 544 C C . GLU A 1 71 ? -11.341 -2.680 -2.939 1.00 84.00 71 GLU A C 1
ATOM 546 O O . GLU A 1 71 ? -11.915 -2.212 -3.922 1.00 84.00 71 GLU A O 1
ATOM 551 N N . LEU A 1 72 ? -11.322 -3.985 -2.663 1.00 81.56 72 LEU A N 1
ATOM 552 C CA . LEU A 1 72 ? -12.013 -5.009 -3.430 1.00 81.56 72 LEU A CA 1
ATOM 553 C C . LEU A 1 72 ? -13.128 -5.610 -2.581 1.00 81.56 72 LEU A C 1
ATOM 555 O O . LEU A 1 72 ? -12.918 -5.942 -1.414 1.00 81.56 72 LEU A O 1
ATOM 559 N N . ASP A 1 73 ? -14.294 -5.785 -3.195 1.00 86.56 73 ASP A N 1
ATOM 560 C CA . ASP A 1 73 ? -15.379 -6.565 -2.613 1.00 86.56 73 ASP A CA 1
ATOM 561 C C . ASP A 1 73 ? -15.042 -8.055 -2.749 1.00 86.56 73 ASP A C 1
ATOM 563 O O . ASP A 1 73 ? -15.181 -8.649 -3.820 1.00 86.56 73 ASP A O 1
ATOM 567 N N . MET A 1 74 ? -14.517 -8.637 -1.670 1.00 81.88 74 MET A N 1
ATOM 568 C CA . MET A 1 74 ? -14.143 -10.054 -1.629 1.00 81.88 74 MET A CA 1
ATOM 569 C C . MET A 1 74 ? -15.354 -10.984 -1.498 1.00 81.88 74 MET A C 1
ATOM 571 O O . MET A 1 74 ? -15.210 -12.186 -1.719 1.00 81.88 74 MET A O 1
ATOM 575 N N . ASP A 1 75 ? -16.525 -10.437 -1.166 1.00 87.94 75 ASP A N 1
ATOM 576 C CA . ASP A 1 75 ? -17.770 -11.188 -1.024 1.00 87.94 75 ASP A CA 1
ATOM 577 C C . ASP A 1 75 ? -18.579 -11.209 -2.339 1.00 87.94 75 ASP A C 1
ATOM 579 O O . ASP A 1 75 ? -19.574 -11.932 -2.442 1.00 87.94 75 ASP A O 1
ATOM 583 N N . ASP A 1 76 ? -18.153 -10.462 -3.370 1.00 89.88 76 ASP A N 1
ATOM 584 C CA . ASP A 1 76 ? -18.778 -10.491 -4.695 1.00 89.88 76 ASP A CA 1
ATOM 585 C C . ASP A 1 76 ? -18.532 -11.854 -5.376 1.00 89.88 76 ASP A C 1
ATOM 587 O O . ASP A 1 76 ? -17.387 -12.194 -5.701 1.00 89.88 76 ASP A O 1
ATOM 591 N N . PRO A 1 77 ? -19.585 -12.637 -5.693 1.00 91.50 77 PRO A N 1
ATOM 592 C CA . PRO A 1 77 ? -19.434 -13.910 -6.399 1.00 91.50 77 PRO A CA 1
ATOM 593 C C . PRO A 1 77 ? -18.797 -13.758 -7.791 1.00 91.50 77 PRO A C 1
ATOM 595 O O . PRO A 1 77 ? -18.279 -14.729 -8.342 1.00 91.50 77 PRO A O 1
ATOM 598 N N . ASN A 1 78 ? -18.809 -12.551 -8.365 1.00 92.12 78 ASN A N 1
ATOM 599 C CA . ASN A 1 78 ? -18.188 -12.245 -9.648 1.00 92.12 78 ASN A CA 1
ATOM 600 C C . ASN A 1 78 ? -16.749 -11.728 -9.521 1.00 92.12 78 ASN A C 1
ATOM 602 O O . ASN A 1 78 ? -16.119 -11.518 -10.562 1.00 92.12 78 ASN A O 1
ATOM 606 N N . MET A 1 79 ? -16.197 -11.561 -8.311 1.00 87.69 79 MET A N 1
ATOM 607 C CA . MET A 1 79 ? -14.871 -10.966 -8.075 1.00 87.69 79 MET A CA 1
ATOM 608 C C . MET A 1 79 ? -13.794 -11.585 -8.974 1.00 87.69 79 MET A C 1
ATOM 610 O O . MET A 1 79 ? -13.061 -10.873 -9.663 1.00 87.69 79 MET A O 1
ATOM 614 N N . GLN A 1 80 ? -13.731 -12.920 -9.032 1.00 84.44 80 GLN A N 1
ATOM 615 C CA . GLN A 1 80 ? -12.749 -13.631 -9.854 1.00 84.44 80 GLN A CA 1
ATOM 616 C C . GLN A 1 80 ? -12.917 -13.319 -11.348 1.00 84.44 80 GLN A C 1
ATOM 618 O O . GLN A 1 80 ? -11.931 -13.094 -12.046 1.00 84.44 80 GLN A O 1
ATOM 623 N N . SER A 1 81 ? -14.155 -13.277 -11.845 1.00 87.31 81 SER A N 1
ATOM 624 C CA . SER A 1 81 ? -14.434 -12.984 -13.255 1.00 87.31 81 SER A CA 1
ATOM 625 C C . SER A 1 81 ? -14.075 -11.542 -13.623 1.00 87.31 81 SER A C 1
ATOM 627 O O . SER A 1 81 ? -13.460 -11.309 -14.664 1.00 87.31 81 SER A O 1
ATOM 629 N N . THR A 1 82 ? -14.364 -10.590 -12.733 1.00 84.38 82 THR A N 1
ATOM 630 C CA . THR A 1 82 ? -14.029 -9.171 -12.888 1.00 84.38 82 THR A CA 1
ATOM 631 C C . THR A 1 82 ? -12.518 -8.963 -12.897 1.00 84.38 82 THR A C 1
ATOM 633 O O . THR A 1 82 ? -12.000 -8.254 -13.761 1.00 84.38 82 THR A O 1
ATOM 636 N N . LEU A 1 83 ? -11.790 -9.628 -11.993 1.00 81.56 83 LEU A N 1
ATOM 637 C CA . LEU A 1 83 ? -10.327 -9.603 -11.979 1.00 81.56 83 LEU A CA 1
ATOM 638 C C . LEU A 1 83 ? -9.749 -10.175 -13.274 1.00 81.56 83 LEU A C 1
ATOM 640 O O . LEU A 1 83 ? -8.944 -9.508 -13.916 1.00 81.56 83 LEU A O 1
ATOM 644 N N . MET A 1 84 ? -10.203 -11.358 -13.704 1.00 81.50 84 MET A N 1
ATOM 645 C CA . MET A 1 84 ? -9.752 -11.982 -14.955 1.00 81.50 84 MET A CA 1
ATOM 646 C C . MET A 1 84 ? -10.037 -11.100 -16.180 1.00 81.50 84 MET A C 1
ATOM 648 O O . MET A 1 84 ? -9.197 -10.999 -17.073 1.00 81.50 84 MET A O 1
ATOM 652 N N . ALA A 1 85 ? -11.188 -10.423 -16.219 1.00 80.75 85 ALA A N 1
ATOM 653 C CA . ALA A 1 85 ?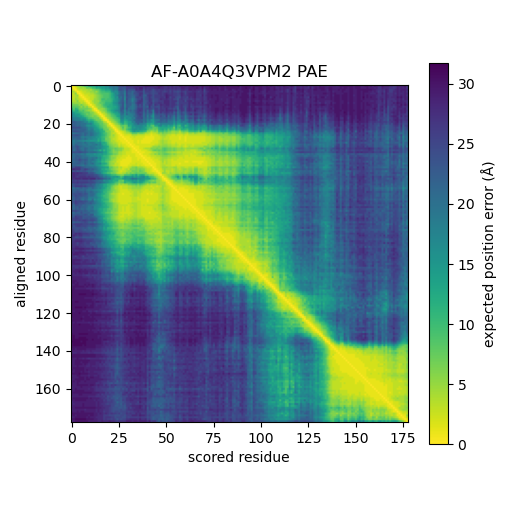 -11.526 -9.481 -17.284 1.00 80.75 85 ALA A CA 1
ATOM 654 C C . ALA A 1 85 ? -10.624 -8.232 -17.281 1.00 80.75 85 ALA A C 1
ATOM 656 O O . ALA A 1 85 ? -10.370 -7.658 -18.338 1.00 80.75 85 ALA A O 1
ATOM 657 N N . GLY A 1 86 ? -10.126 -7.825 -16.110 1.00 76.19 86 GLY A N 1
ATOM 658 C CA . GLY A 1 86 ? -9.198 -6.707 -15.938 1.00 76.19 86 GLY A CA 1
ATOM 659 C C . GLY A 1 86 ? -7.715 -7.063 -16.086 1.00 76.19 86 GLY A C 1
ATOM 660 O O . GLY A 1 86 ? -6.889 -6.154 -16.129 1.00 76.19 86 GLY A O 1
ATOM 661 N N . MET A 1 87 ? -7.357 -8.351 -16.171 1.00 74.19 87 MET A N 1
ATOM 662 C CA . MET A 1 87 ? -5.955 -8.785 -16.274 1.00 74.19 87 MET A CA 1
ATOM 663 C C . MET A 1 87 ? -5.290 -8.368 -17.586 1.00 74.19 87 MET A C 1
ATOM 665 O O . MET A 1 87 ? -4.090 -8.106 -17.607 1.00 74.19 87 MET A O 1
ATOM 669 N N . ASN A 1 88 ? -6.055 -8.314 -18.677 1.00 74.12 88 ASN A N 1
ATOM 670 C CA . AS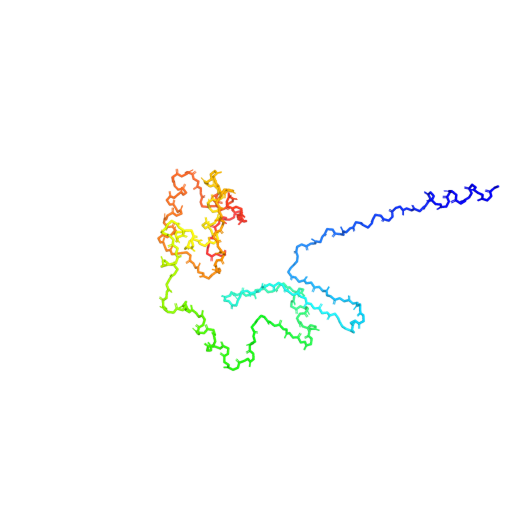N A 1 88 ? -5.551 -7.948 -19.997 1.00 74.12 88 ASN A CA 1
ATOM 671 C C . ASN A 1 88 ? -6.004 -6.536 -20.373 1.00 74.12 88 ASN A C 1
ATOM 673 O O . ASN A 1 88 ? -7.123 -6.123 -20.065 1.00 74.12 88 ASN A O 1
ATOM 677 N N . MET A 1 89 ? -5.160 -5.798 -21.100 1.00 72.50 89 MET A N 1
ATOM 678 C CA . MET A 1 89 ? -5.604 -4.535 -21.684 1.00 72.50 89 MET A CA 1
ATOM 679 C C . MET A 1 89 ? -6.668 -4.785 -22.757 1.00 72.50 89 MET A C 1
ATOM 681 O O . MET A 1 89 ? -6.692 -5.826 -23.421 1.00 72.50 89 MET A O 1
ATOM 685 N N . LYS A 1 90 ? -7.542 -3.792 -22.948 1.00 76.50 90 LYS A N 1
ATOM 686 C CA . LYS A 1 90 ? -8.591 -3.845 -23.970 1.00 76.50 90 LYS A CA 1
ATOM 687 C C . LYS A 1 90 ? -7.999 -4.109 -25.356 1.00 76.50 90 LYS A C 1
ATOM 689 O O . LYS A 1 90 ? -6.911 -3.632 -25.683 1.00 76.50 90 LYS A O 1
ATOM 694 N N . ASP A 1 91 ? -8.751 -4.856 -26.156 1.00 81.25 91 ASP A N 1
ATOM 695 C CA . ASP A 1 91 ? -8.444 -5.168 -27.556 1.00 81.25 91 ASP A CA 1
ATOM 696 C C . ASP A 1 91 ? -7.114 -5.913 -27.763 1.00 81.25 91 ASP A C 1
ATOM 698 O O . ASP A 1 91 ? -6.517 -5.837 -28.835 1.00 81.25 91 ASP A O 1
ATOM 702 N N . GLY A 1 92 ? -6.618 -6.608 -26.729 1.00 74.50 92 GLY A N 1
ATOM 703 C CA . GLY A 1 92 ? -5.342 -7.327 -26.789 1.00 74.50 92 GLY A CA 1
ATOM 704 C C . GLY A 1 92 ? -4.136 -6.408 -26.976 1.00 74.50 92 GLY A C 1
ATOM 705 O O . GLY A 1 92 ? -3.064 -6.877 -27.361 1.00 74.50 92 GLY A O 1
ATOM 706 N N . LYS A 1 93 ? -4.306 -5.101 -26.731 1.00 74.62 93 LYS A N 1
ATOM 707 C CA . LYS A 1 93 ? -3.206 -4.150 -26.822 1.00 74.62 93 LYS A CA 1
ATOM 708 C C . LYS A 1 93 ? -2.132 -4.512 -25.812 1.00 74.62 93 LYS A C 1
ATOM 710 O O . LYS A 1 93 ? -2.425 -4.992 -24.719 1.00 74.62 93 LYS A O 1
ATOM 715 N N . THR A 1 94 ? -0.888 -4.224 -26.153 1.00 74.31 94 THR A N 1
ATOM 716 C CA . THR A 1 94 ? 0.239 -4.367 -25.229 1.00 74.31 94 THR A CA 1
ATOM 717 C C . THR A 1 94 ? 0.840 -2.998 -24.933 1.00 74.31 94 THR A C 1
ATOM 719 O O . THR A 1 94 ? 0.648 -2.050 -25.696 1.00 74.31 94 THR A O 1
ATOM 722 N N . MET A 1 95 ? 1.547 -2.854 -23.810 1.00 63.03 95 MET A N 1
ATOM 723 C CA . MET A 1 95 ? 2.165 -1.569 -23.462 1.00 63.03 95 MET A CA 1
ATOM 724 C C . MET A 1 95 ? 3.148 -1.109 -24.549 1.00 63.03 95 MET A C 1
ATOM 726 O O . MET A 1 95 ? 3.159 0.073 -24.874 1.00 63.03 95 MET A O 1
ATOM 730 N N . GLN A 1 96 ? 3.855 -2.042 -25.202 1.00 61.84 96 GLN A N 1
ATOM 731 C CA . GLN A 1 96 ? 4.738 -1.807 -26.358 1.00 61.84 96 GLN A CA 1
ATOM 732 C C . GLN A 1 96 ? 4.055 -1.022 -27.481 1.00 61.84 96 GLN A C 1
ATOM 734 O O . GLN A 1 96 ? 4.702 -0.271 -28.199 1.00 61.84 96 GLN A O 1
ATOM 739 N N . GLN A 1 97 ? 2.749 -1.225 -27.666 1.00 71.00 97 GLN A N 1
ATOM 740 C CA . GLN A 1 97 ? 1.980 -0.599 -28.741 1.00 71.00 97 GLN A CA 1
ATOM 741 C C . GLN A 1 97 ? 1.480 0.804 -28.374 1.00 71.00 97 GLN A C 1
ATOM 743 O O . GLN A 1 97 ? 0.948 1.503 -29.234 1.00 71.00 97 GLN A O 1
ATOM 748 N N . LEU A 1 98 ? 1.592 1.202 -27.102 1.00 70.25 98 LEU A N 1
ATOM 749 C CA . LEU A 1 98 ? 1.054 2.459 -26.573 1.00 70.25 98 LEU A CA 1
ATOM 750 C C . LEU A 1 98 ? 2.130 3.485 -26.212 1.00 70.25 98 LEU A C 1
ATOM 752 O O . LEU A 1 98 ? 1.790 4.641 -25.962 1.00 70.25 98 LEU A O 1
ATOM 756 N N . VAL A 1 99 ? 3.400 3.085 -26.168 1.00 66.88 99 VAL A N 1
ATOM 757 C CA . VAL A 1 99 ? 4.519 3.964 -25.817 1.00 66.88 99 VAL A CA 1
ATOM 758 C C . VAL A 1 99 ? 5.642 3.856 -26.849 1.00 66.88 99 VAL A C 1
ATOM 760 O O . VAL A 1 99 ? 5.726 2.876 -27.588 1.00 66.88 99 VAL A O 1
ATOM 763 N N . SER A 1 100 ? 6.492 4.882 -26.927 1.00 68.62 100 SER A N 1
ATOM 764 C CA . SER A 1 100 ? 7.691 4.845 -27.773 1.00 68.62 100 SER A CA 1
ATOM 765 C C . SER A 1 100 ? 8.650 3.738 -27.302 1.00 68.62 100 SER A C 1
ATOM 767 O O . SER A 1 100 ? 8.603 3.373 -26.129 1.00 68.62 100 SER A O 1
ATOM 769 N N . PRO A 1 101 ? 9.543 3.200 -28.151 1.00 63.88 101 PRO A N 1
ATOM 770 C CA . PRO A 1 101 ? 10.549 2.223 -27.721 1.00 63.88 101 PRO A CA 1
ATOM 771 C C . PRO A 1 101 ? 11.424 2.719 -26.555 1.00 63.88 101 PRO A C 1
ATOM 773 O O . PRO A 1 101 ? 11.752 1.948 -25.647 1.00 63.88 101 PRO A O 1
ATOM 776 N N . GLU A 1 102 ? 11.763 4.014 -26.534 1.00 58.56 102 GLU A N 1
ATOM 777 C CA . GLU A 1 102 ? 12.504 4.622 -25.427 1.00 58.56 102 GLU A CA 1
ATOM 778 C C . GLU A 1 102 ? 11.686 4.630 -24.124 1.00 58.56 102 GLU A C 1
ATOM 780 O O . GLU A 1 102 ? 12.195 4.250 -23.067 1.00 58.56 102 GLU A O 1
ATOM 785 N N . ASP A 1 103 ? 10.403 4.996 -24.189 1.00 57.19 103 ASP A N 1
ATOM 786 C CA . ASP A 1 103 ? 9.507 5.007 -23.025 1.00 57.19 103 ASP A CA 1
ATOM 787 C C . ASP A 1 103 ? 9.081 3.591 -22.603 1.00 57.19 103 ASP A C 1
ATOM 789 O O . ASP A 1 103 ? 8.818 3.346 -21.427 1.00 57.19 103 ASP A O 1
ATOM 793 N N . PHE A 1 104 ? 9.053 2.639 -23.539 1.00 53.84 104 PHE A N 1
ATOM 794 C CA . PHE A 1 104 ? 8.779 1.230 -23.277 1.00 53.84 104 PHE A CA 1
ATOM 795 C C . PHE A 1 104 ? 9.859 0.617 -22.396 1.00 53.84 104 PHE A C 1
ATOM 797 O O . PHE A 1 104 ? 9.555 -0.075 -21.430 1.00 53.84 104 PHE A O 1
ATOM 804 N N . THR A 1 105 ? 11.117 0.959 -22.674 1.00 49.53 105 THR A N 1
ATOM 805 C CA . THR A 1 105 ? 12.253 0.548 -21.849 1.00 49.53 105 THR A CA 1
ATOM 806 C C . THR A 1 105 ? 12.084 1.072 -20.418 1.00 49.53 105 THR A C 1
ATOM 808 O O . THR A 1 105 ? 12.278 0.332 -19.464 1.00 49.53 105 THR A O 1
ATOM 811 N N . ILE A 1 106 ? 11.621 2.313 -20.237 1.00 50.81 106 ILE A N 1
ATOM 812 C CA . ILE A 1 106 ? 11.336 2.890 -18.910 1.00 50.81 106 ILE A CA 1
ATOM 813 C C . ILE A 1 106 ? 10.137 2.196 -18.238 1.00 50.81 106 ILE A C 1
ATOM 815 O O . ILE A 1 106 ? 10.174 1.945 -17.034 1.00 50.81 106 ILE A O 1
ATOM 819 N N . ALA A 1 107 ? 9.098 1.860 -19.005 1.00 46.66 107 ALA A N 1
ATOM 820 C CA . ALA A 1 107 ? 7.901 1.180 -18.518 1.00 46.66 107 ALA A CA 1
ATOM 821 C C . ALA A 1 107 ? 8.161 -0.283 -18.103 1.00 46.66 107 ALA A C 1
ATOM 823 O O . ALA A 1 107 ? 7.596 -0.723 -17.106 1.00 46.66 107 ALA A O 1
ATOM 824 N N . GLU A 1 108 ? 9.035 -1.019 -18.802 1.00 43.09 108 GLU A N 1
ATOM 825 C CA . GLU A 1 108 ? 9.405 -2.404 -18.451 1.00 43.09 108 GLU A CA 1
ATOM 826 C C . GLU A 1 108 ? 10.335 -2.506 -17.243 1.00 43.09 108 GLU A C 1
ATOM 828 O O . GLU A 1 108 ? 10.259 -3.475 -16.489 1.00 43.09 108 GLU A O 1
ATOM 833 N N . ILE A 1 109 ? 11.203 -1.514 -17.025 1.00 42.34 109 ILE A N 1
ATOM 834 C CA . ILE A 1 109 ? 12.011 -1.448 -15.798 1.00 42.34 109 ILE A CA 1
ATOM 835 C C . ILE A 1 109 ? 11.145 -0.942 -14.614 1.00 42.34 109 ILE A C 1
ATOM 837 O O . ILE A 1 109 ? 11.565 -0.979 -13.454 1.00 42.34 109 ILE A O 1
ATOM 841 N N . GLY A 1 110 ? 9.924 -0.461 -14.884 1.00 54.31 110 GLY A N 1
ATOM 842 C CA . GLY A 1 110 ? 8.980 0.025 -13.884 1.00 54.31 110 GLY A CA 1
ATOM 843 C C . GLY A 1 110 ? 9.583 1.101 -12.977 1.00 54.31 110 GLY A C 1
ATOM 844 O O . GLY A 1 110 ? 10.318 1.991 -13.409 1.00 54.31 110 GLY A O 1
ATOM 845 N N . TRP A 1 111 ? 9.304 0.993 -11.680 1.00 39.88 111 TRP A N 1
ATOM 846 C CA . TRP A 1 111 ? 9.826 1.875 -10.630 1.00 39.88 111 TRP A CA 1
ATOM 847 C C . TRP A 1 111 ? 11.367 2.018 -10.671 1.00 39.88 111 TRP A C 1
ATOM 849 O O . TRP A 1 111 ? 11.897 3.105 -10.427 1.00 39.88 111 TRP A O 1
ATOM 859 N N . ILE A 1 112 ? 12.103 0.954 -11.018 1.00 45.06 112 ILE A N 1
ATOM 860 C CA . ILE A 1 112 ? 13.576 0.963 -11.082 1.00 45.06 112 ILE A CA 1
ATOM 861 C C . ILE A 1 112 ? 14.066 1.778 -12.290 1.00 45.06 112 ILE A C 1
ATOM 863 O O . ILE A 1 112 ? 15.087 2.456 -12.195 1.00 45.06 112 ILE A O 1
ATOM 867 N N . GLY A 1 113 ? 13.318 1.791 -13.397 1.00 52.78 113 GLY A N 1
ATOM 868 C CA . GLY A 1 113 ? 13.633 2.575 -14.596 1.00 52.78 113 GLY A CA 1
ATOM 869 C C . GLY A 1 113 ? 13.488 4.065 -14.362 1.00 52.78 113 GLY A C 1
ATOM 870 O O . GLY A 1 113 ? 14.387 4.838 -14.690 1.00 52.78 113 GLY A O 1
ATOM 871 N N . GLU A 1 114 ? 12.381 4.458 -13.726 1.00 49.41 114 GLU A N 1
ATOM 872 C CA . GLU A 1 114 ? 12.118 5.844 -13.330 1.00 49.41 114 GLU A CA 1
ATOM 873 C C . GLU A 1 114 ? 13.243 6.381 -12.432 1.00 49.41 114 GLU A C 1
ATOM 875 O O . GLU A 1 114 ? 13.752 7.484 -12.642 1.00 49.41 114 GLU A O 1
ATOM 880 N N . LYS A 1 115 ? 13.673 5.584 -11.449 1.00 50.03 115 LYS A N 1
ATOM 881 C CA . LYS A 1 115 ? 14.715 5.976 -10.499 1.00 50.03 115 LYS A CA 1
ATOM 882 C C . LYS A 1 115 ? 16.130 5.921 -11.069 1.00 50.03 115 LYS A C 1
ATOM 884 O O . LYS A 1 115 ? 16.929 6.804 -10.766 1.00 50.03 115 LYS A O 1
ATOM 889 N N . ALA A 1 116 ? 16.443 4.940 -11.914 1.00 48.31 116 ALA A N 1
ATOM 890 C CA . ALA A 1 116 ? 17.712 4.897 -12.632 1.00 48.31 116 ALA A CA 1
ATOM 891 C C . ALA 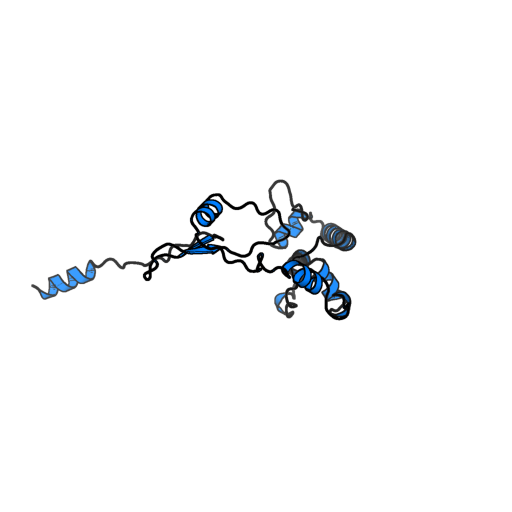A 1 116 ? 17.885 6.159 -13.487 1.00 48.31 116 ALA A C 1
ATOM 893 O O . ALA A 1 116 ? 18.943 6.778 -13.442 1.00 48.31 116 ALA A O 1
ATOM 894 N N . ASN A 1 117 ? 16.828 6.613 -14.170 1.00 52.28 117 ASN A N 1
ATOM 895 C CA . ASN A 1 117 ? 16.879 7.819 -14.997 1.00 52.28 117 ASN A CA 1
ATOM 896 C C . ASN A 1 117 ? 17.168 9.097 -14.186 1.00 52.28 117 ASN A C 1
ATOM 898 O O . ASN A 1 117 ? 17.897 9.967 -14.658 1.00 52.28 117 ASN A O 1
ATOM 902 N N . ARG A 1 118 ? 16.686 9.184 -12.936 1.00 52.44 118 ARG A N 1
ATOM 903 C CA . ARG A 1 118 ? 17.030 10.283 -12.007 1.00 52.44 118 ARG A CA 1
ATOM 904 C C . ARG A 1 118 ? 18.524 10.348 -11.679 1.00 52.44 118 ARG A C 1
ATOM 906 O O . ARG A 1 118 ? 19.018 11.421 -11.354 1.00 52.44 118 ARG A O 1
ATOM 913 N N . ALA A 1 119 ? 19.230 9.219 -11.740 1.00 47.62 119 ALA A N 1
ATOM 914 C CA . ALA A 1 119 ? 20.645 9.130 -11.389 1.00 47.62 119 ALA A CA 1
ATOM 915 C C . ALA A 1 119 ? 21.598 9.417 -12.564 1.00 47.62 119 ALA A C 1
ATOM 917 O O . ALA A 1 119 ? 22.773 9.688 -12.321 1.00 47.62 119 ALA A O 1
ATOM 918 N N . VAL A 1 120 ? 21.128 9.339 -13.817 1.00 45.25 120 VAL A N 1
ATOM 919 C CA . VAL A 1 120 ? 21.992 9.446 -15.014 1.00 45.25 120 VAL A CA 1
ATOM 920 C C . VAL A 1 120 ? 21.598 10.528 -16.026 1.00 45.25 120 VAL A C 1
ATOM 922 O O . VAL A 1 120 ? 22.395 10.808 -16.916 1.00 45.25 120 VAL A O 1
ATOM 925 N N . SER A 1 121 ? 20.429 11.165 -15.906 1.00 48.88 121 SER A N 1
ATOM 926 C CA . SER A 1 121 ? 19.975 12.208 -16.840 1.00 48.88 121 SER A CA 1
ATOM 927 C C . SER A 1 121 ? 19.995 13.598 -16.197 1.00 48.88 121 SER A C 1
ATOM 929 O O . SER A 1 121 ? 19.269 13.839 -15.232 1.00 48.88 121 SER A O 1
ATOM 931 N N . THR A 1 122 ? 20.755 14.540 -16.766 1.00 49.28 122 THR A N 1
ATOM 932 C CA . THR A 1 122 ? 20.769 15.957 -16.342 1.00 49.28 122 THR A CA 1
ATOM 933 C C . THR A 1 122 ? 19.466 16.696 -16.646 1.00 49.28 122 THR A C 1
ATOM 935 O O . THR A 1 122 ? 19.147 17.669 -15.969 1.00 49.28 122 THR A O 1
ATOM 938 N N . ASP A 1 123 ? 18.671 16.185 -17.588 1.00 52.16 123 ASP A N 1
ATOM 939 C CA . ASP A 1 123 ? 17.518 16.901 -18.153 1.00 52.16 123 ASP A CA 1
ATOM 940 C C . ASP A 1 123 ? 16.182 16.350 -17.607 1.00 52.16 123 ASP A C 1
ATOM 942 O O . ASP A 1 123 ? 15.101 16.590 -18.144 1.00 52.16 123 ASP A O 1
ATOM 946 N N . PHE A 1 124 ? 16.245 15.563 -16.522 1.00 46.03 124 PHE A N 1
ATOM 947 C CA . PHE A 1 124 ? 15.097 14.845 -15.953 1.00 46.03 124 PHE A CA 1
ATOM 948 C C . PHE A 1 124 ? 13.943 15.779 -15.551 1.00 46.03 124 PHE A C 1
ATOM 950 O O . PHE A 1 124 ? 12.780 15.435 -15.746 1.00 46.03 124 PHE A O 1
ATOM 957 N N . TRP A 1 125 ? 14.255 16.968 -15.024 1.00 47.50 125 TRP A N 1
ATOM 958 C CA . TRP A 1 125 ? 13.254 17.935 -14.559 1.00 47.50 125 TRP A CA 1
ATOM 959 C C . TRP A 1 125 ? 12.474 18.625 -15.687 1.00 47.50 125 TRP A C 1
ATOM 961 O O . TRP A 1 125 ? 11.464 19.268 -15.411 1.00 47.50 125 TRP A O 1
ATOM 971 N N . GLU A 1 126 ? 12.912 18.483 -16.939 1.00 50.62 126 GLU A N 1
ATOM 972 C CA . GLU A 1 126 ? 12.302 19.145 -18.098 1.00 50.62 126 GLU A CA 1
ATOM 973 C C . GLU A 1 126 ? 11.377 18.217 -18.902 1.00 50.62 126 GLU A C 1
ATOM 975 O O . GLU A 1 126 ? 10.606 18.685 -19.743 1.00 50.62 126 GLU A O 1
ATOM 980 N N . ARG A 1 127 ? 11.392 16.90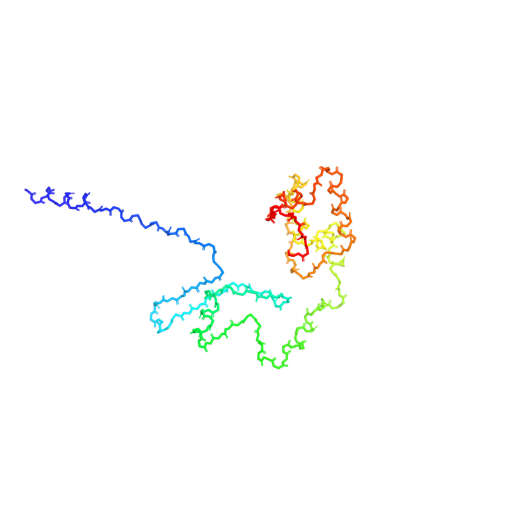0 -18.632 1.00 49.22 127 ARG A N 1
ATOM 981 C CA . ARG A 1 127 ? 10.506 15.941 -19.307 1.00 49.22 127 ARG A CA 1
ATOM 982 C C . ARG A 1 127 ? 9.193 15.752 -18.539 1.00 49.22 127 ARG A C 1
ATOM 984 O O . ARG A 1 127 ? 9.222 15.476 -17.339 1.00 49.22 127 ARG A O 1
ATOM 991 N N . PRO A 1 128 ? 8.030 15.809 -19.214 1.00 45.56 128 PRO A N 1
ATOM 992 C CA . PRO A 1 128 ? 6.773 15.399 -18.604 1.00 45.56 128 PRO A CA 1
ATOM 993 C C . PRO A 1 128 ? 6.860 13.918 -18.224 1.00 45.56 128 PRO A C 1
ATOM 995 O O . PRO A 1 128 ? 7.163 13.064 -19.059 1.00 45.56 128 PRO A O 1
ATOM 998 N N . THR A 1 129 ? 6.625 13.612 -16.949 1.00 45.06 129 THR A N 1
ATOM 999 C CA . THR A 1 129 ? 6.644 12.235 -16.458 1.00 45.06 129 THR A CA 1
ATOM 1000 C C . THR A 1 129 ? 5.495 11.445 -17.092 1.00 45.06 129 THR A C 1
ATOM 1002 O O . THR A 1 129 ? 4.349 11.910 -17.078 1.00 45.06 129 THR A O 1
ATOM 1005 N N . PRO A 1 130 ? 5.757 10.255 -17.667 1.00 44.34 130 PRO A N 1
ATOM 1006 C CA . PRO A 1 130 ? 4.683 9.414 -18.168 1.00 44.34 130 PRO A CA 1
ATOM 1007 C C . PRO A 1 130 ? 3.761 9.009 -17.011 1.00 44.34 130 PRO A C 1
ATOM 1009 O O . PRO A 1 130 ? 4.180 8.876 -15.858 1.00 44.34 130 PRO A O 1
ATOM 1012 N N . LYS A 1 131 ? 2.472 8.830 -17.317 1.00 39.62 131 LYS A N 1
ATOM 1013 C CA . LYS A 1 131 ? 1.472 8.384 -16.339 1.00 39.62 131 LYS A CA 1
ATOM 1014 C C . LYS A 1 131 ? 1.925 7.054 -15.727 1.00 39.62 131 LYS A C 1
ATOM 1016 O O . LYS A 1 131 ? 2.136 6.093 -16.461 1.00 39.62 131 LYS A O 1
ATOM 1021 N N . ARG A 1 132 ? 2.040 7.003 -14.394 1.00 40.53 132 ARG A N 1
ATOM 1022 C CA . ARG A 1 132 ? 2.352 5.779 -13.636 1.00 40.53 132 ARG A CA 1
ATOM 1023 C C . ARG A 1 132 ? 1.440 4.630 -14.075 1.00 40.53 132 ARG A C 1
ATOM 1025 O O . ARG A 1 132 ? 0.223 4.731 -13.924 1.00 40.53 132 ARG A O 1
ATOM 1032 N N . ALA A 1 133 ? 2.033 3.548 -14.566 1.00 38.75 133 ALA A N 1
ATOM 1033 C CA . ALA A 1 133 ? 1.376 2.257 -14.724 1.00 38.75 133 ALA A CA 1
ATOM 1034 C C . ALA A 1 133 ? 1.878 1.307 -13.620 1.00 38.75 133 ALA A C 1
ATOM 1036 O O . ALA A 1 133 ? 3.023 1.402 -13.192 1.00 38.75 133 ALA A O 1
ATOM 1037 N N . SER A 1 134 ? 0.967 0.477 -13.117 1.00 37.97 134 SER A N 1
ATOM 1038 C CA . SER A 1 134 ? 1.032 -0.328 -11.885 1.00 37.97 134 SER A CA 1
ATOM 1039 C C . SER A 1 134 ? 2.288 -1.205 -11.679 1.00 37.97 134 SER A C 1
ATOM 1041 O O . SER A 1 134 ? 2.919 -1.653 -12.629 1.00 37.97 134 SER A O 1
ATOM 1043 N N . ASN A 1 135 ? 2.574 -1.524 -10.409 1.00 41.97 135 ASN A N 1
ATOM 1044 C CA . ASN A 1 135 ? 3.734 -2.259 -9.872 1.00 41.97 135 ASN A CA 1
ATOM 1045 C C . ASN A 1 135 ? 3.678 -3.799 -10.044 1.00 41.97 135 ASN A C 1
ATOM 1047 O O . ASN A 1 135 ? 4.142 -4.528 -9.168 1.00 41.97 135 ASN A O 1
ATOM 1051 N N . ASN A 1 136 ? 3.104 -4.330 -11.123 1.00 38.22 136 ASN A N 1
ATOM 1052 C CA . ASN A 1 136 ? 2.983 -5.783 -11.288 1.00 38.22 136 ASN A CA 1
ATOM 1053 C C . ASN A 1 136 ? 4.032 -6.325 -12.262 1.00 38.22 136 ASN A C 1
ATOM 1055 O O . ASN A 1 136 ? 3.773 -6.418 -13.458 1.00 38.22 136 ASN A O 1
ATOM 1059 N N . GLY A 1 137 ? 5.192 -6.736 -11.748 1.00 48.62 137 GLY A N 1
ATOM 1060 C CA . GLY A 1 137 ? 6.085 -7.612 -12.503 1.00 48.62 137 GLY A CA 1
ATOM 1061 C C . GLY A 1 137 ? 7.557 -7.502 -12.139 1.00 48.62 137 GLY A C 1
ATOM 1062 O O . GLY A 1 137 ? 8.110 -6.415 -12.005 1.00 48.62 137 GLY A O 1
ATOM 1063 N N . HIS A 1 138 ? 8.201 -8.662 -12.043 1.00 50.75 138 HIS A N 1
ATOM 1064 C CA . HIS A 1 138 ? 9.644 -8.766 -12.195 1.00 50.75 138 HIS A CA 1
ATOM 1065 C C . HIS A 1 138 ? 10.049 -8.163 -13.542 1.00 50.75 138 HIS A C 1
ATOM 1067 O O . HIS A 1 138 ? 9.495 -8.555 -14.570 1.00 50.75 138 HIS A O 1
ATOM 1073 N N . ALA A 1 139 ? 11.031 -7.260 -13.545 1.00 56.72 139 ALA A N 1
ATOM 1074 C CA . ALA A 1 139 ? 11.613 -6.800 -14.797 1.00 56.72 139 ALA A CA 1
ATOM 1075 C C . ALA A 1 139 ? 12.158 -8.017 -15.591 1.00 56.72 139 ALA A C 1
ATOM 1077 O O . ALA A 1 139 ? 12.779 -8.898 -14.977 1.00 56.72 139 ALA A O 1
ATOM 1078 N N . PRO A 1 140 ? 11.924 -8.101 -16.916 1.00 52.81 140 PRO A N 1
ATOM 1079 C CA . PRO A 1 140 ? 12.434 -9.179 -17.769 1.00 52.81 140 PRO A CA 1
ATOM 1080 C C . PRO A 1 140 ? 13.957 -9.375 -17.655 1.00 52.81 140 PRO A C 1
ATOM 1082 O O . PRO A 1 140 ? 14.690 -8.473 -17.239 1.00 52.81 140 PRO A O 1
ATOM 1085 N N . ARG A 1 141 ? 14.479 -10.552 -18.030 1.00 57.34 141 ARG A N 1
ATOM 1086 C CA . ARG A 1 141 ? 15.931 -10.839 -17.940 1.00 57.34 141 ARG A CA 1
ATOM 1087 C C . ARG A 1 141 ? 16.754 -9.865 -18.779 1.00 57.34 141 ARG A C 1
ATOM 1089 O O . ARG A 1 141 ? 17.806 -9.411 -18.345 1.00 57.34 141 ARG A O 1
ATOM 1096 N N . GLU A 1 142 ? 16.223 -9.508 -19.935 1.00 53.31 142 GLU A N 1
ATOM 1097 C CA . GLU A 1 142 ? 16.788 -8.577 -20.900 1.00 53.31 142 GLU A CA 1
ATOM 1098 C C . GLU A 1 142 ? 16.975 -7.189 -20.274 1.00 53.31 142 GLU A C 1
ATOM 1100 O O . GLU A 1 142 ? 18.006 -6.540 -20.457 1.00 53.31 142 GLU A O 1
ATOM 1105 N N . VAL A 1 143 ? 16.017 -6.766 -19.445 1.00 57.94 143 VAL A N 1
ATOM 1106 C CA . VAL A 1 143 ? 16.104 -5.527 -18.672 1.00 57.94 143 VAL A CA 1
ATOM 1107 C C . VAL A 1 143 ? 17.209 -5.608 -17.618 1.00 57.94 143 VAL A C 1
ATOM 1109 O O . VAL A 1 143 ? 18.004 -4.675 -17.475 1.00 57.94 143 VAL A O 1
ATOM 1112 N N . TRP A 1 144 ? 17.322 -6.729 -16.905 1.00 66.75 144 TRP A N 1
ATOM 1113 C CA . TRP A 1 144 ? 18.404 -6.922 -15.936 1.00 66.75 144 TRP A CA 1
ATOM 1114 C C . TRP A 1 144 ? 19.787 -6.923 -16.577 1.00 66.75 144 TRP A C 1
ATOM 1116 O O . TRP A 1 144 ? 20.741 -6.424 -15.976 1.00 66.75 144 TRP A O 1
ATOM 1126 N N . ASP A 1 145 ? 19.905 -7.439 -17.795 1.00 71.00 145 ASP A N 1
ATOM 1127 C CA . ASP A 1 145 ? 21.154 -7.414 -18.548 1.00 71.00 145 ASP A CA 1
ATOM 1128 C C . ASP A 1 145 ? 21.536 -5.983 -18.949 1.00 71.00 145 ASP A C 1
ATOM 1130 O O . ASP A 1 145 ? 22.704 -5.602 -18.823 1.00 71.00 145 ASP A O 1
ATOM 1134 N N . LEU A 1 146 ? 20.558 -5.145 -19.318 1.00 66.19 146 LEU A N 1
ATOM 1135 C CA . LEU A 1 146 ? 20.775 -3.716 -19.567 1.00 66.19 146 LEU A CA 1
ATOM 1136 C C . LEU A 1 146 ? 21.226 -2.969 -18.306 1.00 66.19 146 LEU A C 1
ATOM 1138 O O . LEU A 1 146 ? 22.190 -2.201 -18.367 1.00 66.19 146 LEU A O 1
ATOM 1142 N N . VAL A 1 147 ? 20.580 -3.214 -17.161 1.00 69.00 147 VAL A N 1
ATOM 1143 C CA . VAL A 1 147 ? 20.948 -2.603 -15.872 1.00 69.00 147 VAL A CA 1
ATOM 1144 C C . VAL A 1 147 ? 22.370 -3.005 -15.472 1.00 69.00 147 VAL A C 1
ATOM 1146 O O . VAL A 1 147 ? 23.196 -2.144 -15.171 1.00 69.00 147 VAL A O 1
ATOM 1149 N N . LYS A 1 148 ? 22.711 -4.296 -15.554 1.00 77.56 148 LYS A N 1
ATOM 1150 C CA . LYS A 1 148 ? 24.070 -4.790 -15.269 1.00 77.56 148 LYS A CA 1
ATOM 1151 C C . LYS A 1 148 ? 25.106 -4.201 -16.224 1.00 77.56 148 LYS A C 1
ATOM 1153 O O . LYS A 1 148 ? 26.202 -3.840 -15.793 1.00 77.56 148 LYS A O 1
ATOM 1158 N N . ALA A 1 149 ? 24.774 -4.072 -17.508 1.00 72.69 149 ALA A N 1
ATOM 1159 C CA . ALA A 1 149 ? 25.648 -3.434 -18.485 1.00 72.69 149 ALA A CA 1
ATOM 1160 C C . ALA A 1 149 ? 25.864 -1.945 -18.170 1.00 72.69 149 ALA A C 1
ATOM 1162 O O . ALA A 1 149 ? 26.986 -1.456 -18.294 1.00 72.69 149 ALA A O 1
ATOM 1163 N N . ALA A 1 150 ? 24.827 -1.230 -17.724 1.00 70.38 150 ALA A N 1
ATOM 1164 C CA . ALA A 1 150 ? 24.931 0.162 -17.297 1.00 70.38 150 ALA A CA 1
ATOM 1165 C C . ALA A 1 150 ? 25.806 0.317 -16.042 1.00 70.38 150 ALA A C 1
ATOM 1167 O O . ALA A 1 150 ? 26.722 1.136 -16.058 1.00 70.38 150 ALA A O 1
ATOM 1168 N N . CYS A 1 151 ? 25.604 -0.519 -15.016 1.00 78.56 151 CYS A N 1
ATOM 1169 C CA . CYS A 1 151 ? 26.471 -0.592 -13.833 1.00 78.56 151 CYS A CA 1
ATOM 1170 C C . CYS A 1 151 ? 27.938 -0.799 -14.220 1.00 78.56 151 CYS A C 1
ATOM 1172 O O . CYS A 1 151 ? 28.811 -0.069 -13.760 1.00 78.56 151 CYS A O 1
ATOM 1174 N N . LYS A 1 152 ? 28.198 -1.751 -15.126 1.00 80.81 152 LYS A N 1
ATOM 1175 C CA . LYS A 1 152 ? 29.546 -2.049 -15.619 1.00 80.81 152 LYS A CA 1
ATOM 1176 C C . LYS A 1 152 ? 30.165 -0.871 -16.373 1.00 80.81 152 LYS A C 1
ATOM 1178 O O . LYS A 1 152 ? 31.343 -0.597 -16.190 1.00 80.81 152 LYS A O 1
ATOM 1183 N N . ARG A 1 153 ? 29.393 -0.173 -17.215 1.00 75.19 153 ARG A N 1
ATOM 1184 C CA . ARG A 1 153 ? 29.872 1.027 -17.930 1.00 75.19 153 ARG A CA 1
ATOM 1185 C C . ARG A 1 153 ? 30.191 2.180 -16.984 1.00 75.19 153 ARG A C 1
ATOM 1187 O O . ARG A 1 153 ? 31.122 2.927 -17.246 1.00 75.19 153 ARG A O 1
ATOM 1194 N N . ALA A 1 154 ? 29.403 2.329 -15.925 1.00 74.19 154 ALA A N 1
ATOM 1195 C CA . ALA A 1 154 ? 29.566 3.382 -14.932 1.00 74.19 154 ALA A CA 1
ATOM 1196 C C . ALA A 1 154 ? 30.546 3.013 -13.802 1.00 74.19 154 ALA A C 1
ATOM 1198 O O . ALA A 1 154 ? 30.751 3.832 -12.913 1.00 74.19 154 ALA A O 1
ATOM 1199 N N . ASP A 1 155 ? 31.125 1.808 -13.831 1.00 89.75 155 ASP A N 1
ATOM 1200 C CA . ASP A 1 155 ? 32.002 1.251 -12.793 1.00 89.75 155 ASP A CA 1
ATOM 1201 C C . ASP A 1 155 ? 31.410 1.343 -11.372 1.00 89.75 155 ASP A C 1
ATOM 1203 O O . ASP A 1 155 ? 32.067 1.699 -10.396 1.00 89.75 155 ASP A O 1
ATOM 1207 N N . ILE A 1 156 ? 30.114 1.043 -11.254 1.00 84.06 156 ILE A N 1
ATOM 1208 C CA . ILE A 1 156 ? 29.388 1.040 -9.980 1.00 84.06 156 ILE A CA 1
ATOM 1209 C C . ILE A 1 156 ? 28.707 -0.302 -9.742 1.00 84.06 156 ILE A C 1
ATOM 1211 O O . ILE A 1 156 ? 28.292 -0.995 -10.671 1.00 84.06 156 ILE A O 1
ATOM 1215 N N . SER A 1 157 ? 28.553 -0.665 -8.470 1.00 85.81 157 SER A N 1
ATOM 1216 C CA . SER A 1 157 ? 27.777 -1.845 -8.090 1.00 85.81 157 SER A CA 1
ATOM 1217 C C . SER A 1 157 ? 26.275 -1.604 -8.265 1.00 85.81 157 SER A C 1
ATOM 1219 O O . SER A 1 157 ? 25.804 -0.465 -8.258 1.00 85.81 157 SER A O 1
ATOM 1221 N N . LEU A 1 158 ? 25.503 -2.689 -8.360 1.00 77.62 158 LEU A N 1
ATOM 1222 C CA . LEU A 1 158 ? 24.041 -2.608 -8.390 1.00 77.62 158 LEU A CA 1
ATOM 1223 C C . LEU A 1 158 ? 23.486 -1.941 -7.120 1.00 77.62 158 LEU A C 1
ATOM 1225 O O . LEU A 1 158 ? 22.594 -1.104 -7.199 1.00 77.62 158 LEU A O 1
ATOM 1229 N N . SER A 1 159 ? 24.074 -2.251 -5.963 1.00 82.12 159 SER A N 1
ATOM 1230 C CA . SER A 1 159 ? 23.768 -1.609 -4.681 1.00 82.12 159 SER A CA 1
ATOM 1231 C C . SER A 1 159 ? 24.002 -0.100 -4.717 1.00 82.12 159 SER A C 1
ATOM 1233 O O . SER A 1 159 ? 23.198 0.671 -4.206 1.00 82.12 159 SER A O 1
ATOM 1235 N N . GLU A 1 160 ? 25.093 0.344 -5.336 1.00 80.38 160 GLU A N 1
ATOM 1236 C CA . GLU A 1 160 ? 25.389 1.768 -5.468 1.00 80.38 160 GLU A CA 1
ATOM 1237 C C . GLU A 1 160 ? 24.434 2.462 -6.445 1.00 80.38 160 GLU A C 1
ATOM 1239 O O . GLU A 1 160 ? 23.938 3.551 -6.158 1.00 80.38 160 GLU A O 1
ATOM 1244 N N . MET A 1 161 ? 24.099 1.809 -7.559 1.00 77.94 161 MET A N 1
ATOM 1245 C CA . MET A 1 161 ? 23.070 2.294 -8.479 1.00 77.94 161 MET A CA 1
ATOM 1246 C C . MET A 1 161 ? 21.713 2.443 -7.774 1.00 77.94 161 MET A C 1
ATOM 1248 O O . MET A 1 161 ? 21.067 3.478 -7.923 1.00 77.94 161 MET A O 1
ATOM 1252 N N . ALA A 1 162 ? 21.316 1.463 -6.957 1.00 74.44 162 ALA A N 1
ATOM 1253 C CA . ALA A 1 162 ? 20.081 1.496 -6.178 1.00 74.44 162 ALA A CA 1
ATOM 1254 C C . ALA A 1 162 ? 20.061 2.649 -5.158 1.00 74.44 162 ALA A C 1
ATOM 1256 O O . ALA A 1 162 ? 19.076 3.384 -5.078 1.00 74.44 162 ALA A O 1
ATOM 1257 N N . ARG A 1 163 ? 21.170 2.899 -4.444 1.00 76.19 163 ARG A N 1
ATOM 1258 C CA . ARG A 1 163 ? 21.281 4.066 -3.546 1.00 76.19 163 ARG A CA 1
ATOM 1259 C C . ARG A 1 163 ? 21.117 5.384 -4.292 1.00 76.19 163 ARG A C 1
ATOM 1261 O O . ARG A 1 163 ? 20.385 6.255 -3.830 1.00 76.19 163 ARG A O 1
ATOM 1268 N N . ARG A 1 164 ? 21.759 5.534 -5.455 1.00 75.00 164 ARG A N 1
ATOM 1269 C CA . ARG A 1 164 ? 21.643 6.746 -6.292 1.00 75.00 164 ARG A CA 1
ATOM 1270 C C . ARG A 1 164 ? 20.233 6.943 -6.845 1.00 75.00 164 ARG A C 1
ATOM 1272 O O . ARG A 1 164 ? 19.784 8.072 -6.997 1.00 75.00 164 ARG A O 1
ATOM 1279 N N . ALA A 1 165 ? 19.527 5.845 -7.079 1.00 61.44 165 ALA A N 1
ATOM 1280 C CA . ALA A 1 165 ? 18.109 5.806 -7.410 1.00 61.44 165 ALA A CA 1
ATOM 1281 C C . ALA A 1 165 ? 17.189 6.186 -6.223 1.00 61.44 165 ALA A C 1
ATOM 1283 O O . ALA A 1 165 ? 15.984 6.368 -6.405 1.00 61.44 165 ALA A O 1
ATOM 1284 N N . GLY A 1 166 ? 17.724 6.340 -5.007 1.00 57.22 166 GLY A N 1
ATOM 1285 C CA . GLY A 1 166 ? 16.943 6.623 -3.804 1.00 57.22 166 GLY A CA 1
ATOM 1286 C C . GLY A 1 166 ? 16.237 5.386 -3.247 1.00 57.22 166 GLY A C 1
ATOM 1287 O O . GLY A 1 166 ? 15.147 5.507 -2.685 1.00 57.22 166 GLY A O 1
ATOM 1288 N N . GLU A 1 167 ? 16.803 4.196 -3.452 1.00 61.75 167 GLU A N 1
ATOM 1289 C CA . GLU A 1 167 ? 16.389 2.978 -2.753 1.00 61.75 167 GLU A CA 1
ATOM 1290 C C . GLU A 1 167 ? 17.080 2.838 -1.401 1.00 61.75 167 GLU A C 1
ATOM 1292 O O . GLU A 1 167 ? 18.234 3.238 -1.214 1.00 61.75 167 GLU A O 1
ATOM 1297 N N . HIS A 1 168 ? 16.373 2.213 -0.461 1.00 72.19 168 HIS A N 1
ATOM 1298 C CA . HIS A 1 168 ? 17.006 1.708 0.745 1.00 72.19 168 HIS A CA 1
ATOM 1299 C C . HIS A 1 168 ? 17.837 0.475 0.383 1.00 72.19 168 HIS A C 1
ATOM 1301 O O . HIS A 1 168 ? 17.331 -0.470 -0.216 1.00 72.19 168 HIS A O 1
ATOM 1307 N N . VAL A 1 169 ? 19.120 0.495 0.739 1.00 75.56 169 VAL A N 1
ATOM 1308 C CA . VAL A 1 169 ? 20.049 -0.603 0.468 1.00 75.56 169 VAL A CA 1
ATOM 1309 C C . VAL A 1 169 ? 20.635 -1.079 1.794 1.00 75.56 169 VAL A C 1
ATOM 1311 O O . VAL A 1 169 ? 21.430 -0.338 2.383 1.00 75.56 169 VAL A O 1
ATOM 1314 N N . PRO A 1 170 ? 20.260 -2.282 2.260 1.00 76.88 170 PRO A N 1
ATOM 1315 C CA . PRO A 1 170 ? 20.827 -2.893 3.457 1.00 76.88 170 PRO A CA 1
ATOM 1316 C C . PRO A 1 170 ? 22.342 -3.132 3.357 1.00 76.88 170 PRO A C 1
ATOM 1318 O O . PRO A 1 170 ? 22.936 -3.093 2.273 1.00 76.88 170 PRO A O 1
ATOM 1321 N N . ALA A 1 171 ? 22.988 -3.395 4.496 1.00 76.75 171 ALA A N 1
ATOM 1322 C CA . ALA A 1 171 ? 24.435 -3.628 4.559 1.00 76.75 171 ALA A CA 1
ATOM 1323 C C . ALA A 1 171 ? 24.850 -4.920 3.831 1.00 76.75 171 ALA A C 1
ATOM 1325 O O . ALA A 1 171 ? 25.925 -4.988 3.237 1.00 76.75 171 ALA A O 1
ATOM 1326 N N . GLU A 1 172 ? 23.965 -5.912 3.831 1.00 77.38 172 GLU A N 1
ATOM 1327 C CA . GLU A 1 172 ? 24.063 -7.196 3.140 1.00 77.38 172 GLU A CA 1
ATOM 1328 C C . GLU A 1 172 ? 23.935 -7.093 1.608 1.00 77.38 172 GLU A C 1
ATOM 1330 O O . GLU A 1 172 ? 24.246 -8.050 0.899 1.00 77.38 172 GLU A O 1
ATOM 1335 N N . GLY A 1 173 ? 23.553 -5.923 1.082 1.00 71.81 173 GLY A N 1
ATOM 1336 C CA . GLY A 1 173 ? 23.459 -5.644 -0.349 1.00 71.81 173 GLY A CA 1
ATOM 1337 C C . GLY A 1 173 ? 22.038 -5.348 -0.820 1.00 71.81 173 GLY A C 1
ATOM 1338 O O . GLY A 1 173 ? 21.099 -5.279 -0.036 1.00 71.81 173 GLY A O 1
ATOM 1339 N N . TYR A 1 174 ? 21.890 -5.124 -2.125 1.00 66.06 174 TYR A N 1
ATOM 1340 C CA . TYR A 1 174 ? 20.604 -4.842 -2.756 1.00 66.06 174 TYR A CA 1
ATOM 1341 C C . TYR A 1 174 ? 20.143 -6.053 -3.566 1.00 66.06 174 TYR A C 1
ATOM 1343 O O . TYR A 1 174 ? 20.799 -6.428 -4.542 1.00 66.06 174 TYR A O 1
ATOM 1351 N N . ASN A 1 175 ? 19.019 -6.649 -3.167 1.00 66.81 175 ASN A N 1
ATOM 1352 C CA . ASN A 1 175 ? 18.336 -7.666 -3.952 1.00 66.81 175 ASN A CA 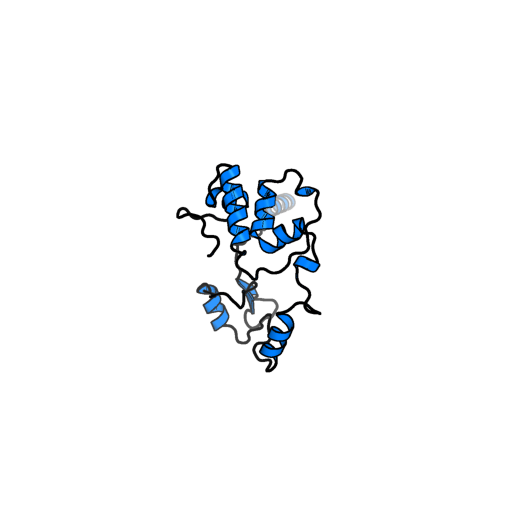1
ATOM 1353 C C . ASN A 1 175 ? 17.086 -7.044 -4.592 1.00 66.81 175 ASN A C 1
ATOM 1355 O O . ASN A 1 175 ? 16.150 -6.706 -3.877 1.00 66.81 175 ASN A O 1
ATOM 1359 N N . PRO A 1 176 ? 17.037 -6.902 -5.923 1.00 58.16 176 PRO A N 1
ATOM 1360 C CA . PRO A 1 176 ? 15.875 -6.331 -6.592 1.00 58.16 176 PRO A CA 1
ATOM 1361 C C . PRO A 1 176 ? 14.669 -7.284 -6.682 1.00 58.16 176 PRO A C 1
ATOM 1363 O O . PRO A 1 176 ? 13.649 -6.919 -7.261 1.00 58.16 176 PRO A O 1
ATOM 1366 N N . HIS A 1 177 ? 14.802 -8.513 -6.170 1.00 51.12 177 HIS A N 1
ATOM 1367 C CA . HIS A 1 177 ? 13.755 -9.538 -6.139 1.00 51.12 177 HIS A CA 1
ATOM 1368 C C . HIS A 1 177 ? 13.046 -9.657 -4.777 1.00 51.12 177 HIS A C 1
ATOM 1370 O O . HIS A 1 177 ? 12.220 -10.554 -4.617 1.00 51.12 177 HIS A O 1
ATOM 1376 N N . THR A 1 178 ? 13.391 -8.812 -3.800 1.00 44.53 178 THR A N 1
ATOM 1377 C CA . THR A 1 178 ? 12.786 -8.771 -2.454 1.00 44.53 178 THR A CA 1
ATOM 1378 C C . THR A 1 178 ? 12.205 -7.405 -2.165 1.00 44.53 178 THR A C 1
ATOM 1380 O O . THR A 1 178 ? 12.921 -6.422 -2.461 1.00 44.53 178 THR A O 1
#

Secondary structure (DSSP, 8-state):
-HHHHHHHHHHTS-------------SEEEE--TT-SS-EEEE----TTS-----HHHHHHHHT-S----SS-TT-TTHHHHHHHHSS-GGG--GGGTS-HHHHHHHHSHHHHHHHHHHH-TTGGGSPPPPP-----PPPHHHHHHHHHHHHHTT--HHHHHHHTT----TT---TT-

Solvent-accessible surface area (backbone atoms only — not comparable to full-atom values): 11702 Å² total; per-residue (Å²): 114,70,76,62,52,54,54,53,56,62,70,65,56,74,82,79,74,79,67,78,71,86,74,77,95,64,59,68,43,82,46,73,56,98,85,51,94,62,71,47,76,48,66,62,91,77,68,91,90,54,92,80,82,72,56,71,71,55,52,51,52,56,75,72,50,93,76,88,86,67,98,62,66,84,83,46,91,54,42,68,59,53,50,61,65,63,70,54,53,75,93,77,51,52,70,70,80,75,42,54,75,72,55,32,55,36,58,54,42,37,75,59,29,59,23,45,44,67,59,74,42,93,63,56,91,77,53,84,77,75,82,89,74,80,95,83,69,82,57,53,71,69,52,52,50,51,52,53,51,49,26,61,75,67,75,43,52,69,43,54,51,38,43,61,34,71,44,93,57,56,94,95,46,59,61,95,88,111